Protein AF-A0A9C8ACQ7-F1 (afdb_monomer_lite)

pLDDT: mean 79.79, std 20.22, range [37.88, 98.19]

Radius of gyration: 26.42 Å; chains: 1; bounding box: 68×97×39 Å

Structure (mmCIF, N/CA/C/O backbone):
data_AF-A0A9C8ACQ7-F1
#
_entry.id   AF-A0A9C8ACQ7-F1
#
loop_
_atom_site.group_PDB
_atom_site.id
_atom_site.type_symbol
_atom_site.label_atom_id
_atom_site.label_alt_id
_atom_site.label_comp_id
_atom_site.label_asym_id
_atom_site.label_entity_id
_atom_site.label_seq_id
_atom_site.pdbx_PDB_ins_code
_atom_site.Cartn_x
_atom_site.Cartn_y
_atom_site.Cartn_z
_atom_site.occupancy
_atom_site.B_iso_or_equiv
_atom_site.auth_seq_id
_atom_site.auth_comp_id
_atom_site.auth_asym_id
_atom_site.auth_atom_id
_atom_site.pdbx_PDB_model_num
ATOM 1 N N . MET A 1 1 ? 1.78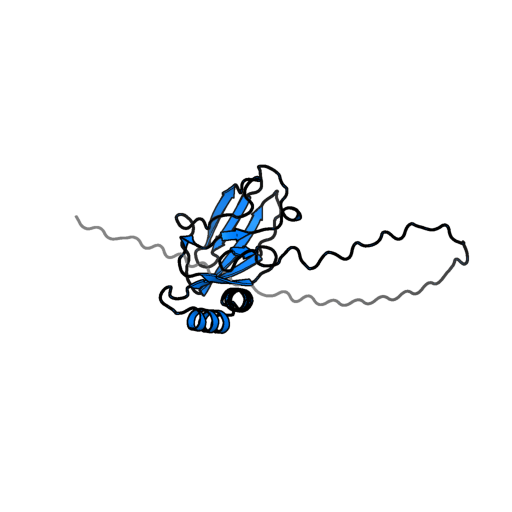3 -55.003 -10.697 1.00 46.34 1 MET A N 1
ATOM 2 C CA . MET A 1 1 ? 3.259 -54.950 -10.763 1.00 46.34 1 MET A CA 1
ATOM 3 C C . MET A 1 1 ? 3.740 -53.833 -9.852 1.00 46.34 1 MET A C 1
ATOM 5 O O . MET A 1 1 ? 3.353 -52.693 -10.051 1.00 46.34 1 MET A O 1
ATOM 9 N N . LYS A 1 2 ? 4.489 -54.194 -8.805 1.00 51.00 2 LYS A N 1
ATOM 10 C CA . LYS A 1 2 ? 5.250 -53.282 -7.939 1.00 51.00 2 LYS A CA 1
ATOM 11 C C . LYS A 1 2 ? 6.525 -52.879 -8.678 1.00 51.00 2 LYS A C 1
ATOM 13 O O . LYS A 1 2 ? 7.123 -53.785 -9.239 1.00 51.00 2 LYS A O 1
ATOM 18 N N . LEU A 1 3 ? 6.956 -51.621 -8.596 1.00 48.62 3 LEU A N 1
ATOM 19 C CA . LEU A 1 3 ? 8.367 -51.222 -8.479 1.00 48.62 3 LEU A CA 1
ATOM 20 C C . LEU A 1 3 ? 8.433 -49.791 -7.904 1.00 48.62 3 LEU A C 1
ATOM 22 O O . LEU A 1 3 ? 7.617 -48.934 -8.228 1.00 48.62 3 LEU A O 1
ATOM 26 N N . LEU A 1 4 ? 9.352 -49.633 -6.956 1.00 55.09 4 LEU A N 1
ATOM 27 C CA . LEU A 1 4 ? 9.530 -48.561 -5.970 1.00 55.09 4 LEU A CA 1
ATOM 28 C C . LEU A 1 4 ? 10.400 -47.390 -6.495 1.00 55.09 4 LEU A C 1
ATOM 30 O O . LEU A 1 4 ? 10.988 -47.514 -7.569 1.00 55.09 4 LEU A O 1
ATOM 34 N N . PRO A 1 5 ? 10.490 -46.265 -5.750 1.00 60.59 5 PRO A N 1
ATOM 35 C CA . PRO A 1 5 ? 11.094 -45.011 -6.205 1.00 60.59 5 PRO A CA 1
ATOM 36 C C . PRO A 1 5 ? 12.615 -44.963 -6.003 1.00 60.59 5 PRO A C 1
ATOM 38 O O . PRO A 1 5 ? 13.148 -45.547 -5.060 1.00 60.59 5 PRO A O 1
ATOM 41 N N . VAL A 1 6 ? 13.308 -44.197 -6.851 1.00 60.50 6 VAL A N 1
ATOM 42 C CA . VAL A 1 6 ? 14.736 -43.884 -6.696 1.00 60.50 6 VAL A CA 1
ATOM 43 C C . VAL A 1 6 ? 14.879 -42.456 -6.172 1.00 60.50 6 VAL A C 1
ATOM 45 O O . VAL A 1 6 ? 14.653 -41.483 -6.886 1.00 60.50 6 VAL A O 1
ATOM 48 N N . ASN A 1 7 ? 15.245 -42.362 -4.895 1.00 49.53 7 ASN A N 1
ATOM 49 C CA . ASN A 1 7 ? 15.716 -41.149 -4.237 1.00 49.53 7 ASN A CA 1
ATOM 50 C C . ASN A 1 7 ? 17.121 -40.796 -4.739 1.00 49.53 7 ASN A C 1
ATOM 52 O O . ASN A 1 7 ? 18.022 -41.632 -4.670 1.00 49.53 7 ASN A O 1
ATOM 56 N N . TRP A 1 8 ? 17.340 -39.539 -5.123 1.00 54.78 8 TRP A N 1
ATOM 57 C CA . TRP A 1 8 ? 18.685 -38.990 -5.290 1.00 54.78 8 TRP A CA 1
ATOM 58 C C . TRP A 1 8 ? 18.822 -37.699 -4.480 1.00 54.78 8 TRP A C 1
ATOM 60 O O . TRP A 1 8 ? 18.460 -36.610 -4.914 1.00 54.78 8 TRP A O 1
ATOM 70 N N . PHE A 1 9 ? 19.312 -37.859 -3.250 1.00 50.75 9 PHE A N 1
ATOM 71 C CA . PHE A 1 9 ? 19.842 -36.779 -2.425 1.00 50.75 9 PHE A CA 1
ATOM 72 C C . PHE A 1 9 ? 21.270 -36.491 -2.896 1.00 50.75 9 PHE A C 1
ATOM 74 O O . PHE A 1 9 ? 22.154 -37.326 -2.718 1.00 50.75 9 PHE A O 1
ATOM 81 N N . ILE A 1 10 ? 21.511 -35.311 -3.462 1.00 65.44 10 ILE A N 1
ATOM 82 C CA . ILE A 1 10 ? 22.863 -34.771 -3.629 1.00 65.44 10 ILE A CA 1
ATOM 83 C C . ILE A 1 10 ? 22.962 -33.553 -2.709 1.00 65.44 10 ILE A C 1
ATOM 85 O O . ILE A 1 10 ? 22.520 -32.458 -3.045 1.00 65.44 10 ILE A O 1
ATOM 89 N N . MET A 1 11 ? 23.505 -33.771 -1.509 1.00 49.81 11 MET A N 1
ATOM 90 C CA . MET A 1 11 ? 24.029 -32.696 -0.671 1.00 49.81 11 MET A CA 1
ATOM 91 C C . MET A 1 11 ? 25.418 -32.335 -1.190 1.00 49.81 11 MET A C 1
ATOM 93 O O . MET A 1 11 ? 26.334 -33.151 -1.118 1.00 49.81 11 MET A O 1
ATOM 97 N N . VAL A 1 12 ? 25.592 -31.108 -1.670 1.00 66.12 12 VAL A N 1
ATOM 98 C CA . VAL A 1 12 ? 26.918 -30.523 -1.876 1.00 66.12 12 VAL A CA 1
ATOM 99 C C . VAL A 1 12 ? 27.071 -29.381 -0.878 1.00 66.12 12 VAL A C 1
ATOM 101 O O . VAL A 1 12 ? 26.522 -28.297 -1.049 1.00 66.12 12 VAL A O 1
ATOM 104 N N . ASN A 1 13 ? 27.804 -29.673 0.197 1.00 47.78 13 ASN A N 1
ATOM 105 C CA . ASN A 1 13 ? 28.363 -28.692 1.120 1.00 47.78 13 ASN A CA 1
ATOM 106 C C . ASN A 1 13 ? 29.594 -28.062 0.457 1.00 47.78 13 ASN A C 1
ATOM 108 O O . ASN A 1 13 ? 30.594 -28.749 0.259 1.00 47.78 13 ASN A O 1
ATOM 112 N N . PHE A 1 14 ? 29.542 -26.766 0.149 1.00 58.50 14 PHE A N 1
ATOM 113 C CA . PHE A 1 14 ? 30.732 -25.968 -0.157 1.00 58.50 14 PHE A CA 1
ATOM 114 C C . PHE A 1 14 ? 30.963 -24.976 0.984 1.00 58.50 14 PHE A C 1
ATOM 116 O O . PHE A 1 14 ? 30.370 -23.902 1.037 1.00 58.50 14 PHE A O 1
ATOM 123 N N . SER A 1 15 ? 31.839 -25.365 1.905 1.00 56.41 15 SER A N 1
ATOM 124 C CA . SER A 1 15 ? 32.473 -24.470 2.868 1.00 56.41 15 SER A CA 1
ATOM 125 C C . SER A 1 15 ? 33.807 -24.018 2.280 1.00 56.41 15 SER A C 1
ATOM 127 O O . SER A 1 15 ? 34.636 -24.883 2.010 1.00 56.41 15 SER A O 1
ATOM 129 N N . LEU A 1 16 ? 34.062 -22.711 2.128 1.00 53.69 16 LEU A N 1
ATOM 130 C CA . LEU A 1 16 ? 35.438 -22.191 2.192 1.00 53.69 16 LEU A CA 1
ATOM 131 C C . LEU A 1 16 ? 35.511 -20.680 2.507 1.00 53.69 16 LEU A C 1
ATOM 133 O O . LEU A 1 16 ? 35.284 -19.823 1.663 1.00 53.69 16 LEU A O 1
ATOM 137 N N . SER A 1 17 ? 35.794 -20.434 3.786 1.00 54.66 17 SER A N 1
ATOM 138 C CA . SER A 1 17 ? 36.703 -19.480 4.444 1.00 54.66 17 SER A CA 1
ATOM 139 C C . SER A 1 17 ? 37.092 -18.107 3.861 1.00 54.66 17 SER A C 1
ATOM 141 O O . SER A 1 17 ? 37.588 -17.969 2.750 1.00 54.66 17 SER A O 1
ATOM 143 N N . LEU A 1 18 ? 36.994 -17.138 4.788 1.00 54.47 18 LEU A N 1
ATOM 144 C CA . LEU A 1 18 ? 37.786 -15.927 5.066 1.00 54.47 18 LEU A CA 1
ATOM 145 C C . LEU A 1 18 ? 38.943 -15.535 4.126 1.00 54.47 18 LEU A C 1
ATOM 147 O O . LEU A 1 18 ? 39.933 -16.252 4.006 1.00 54.47 18 LEU A O 1
ATOM 151 N N . ALA A 1 19 ? 38.944 -14.251 3.749 1.00 60.12 19 ALA A N 1
ATOM 152 C CA . ALA A 1 19 ? 40.163 -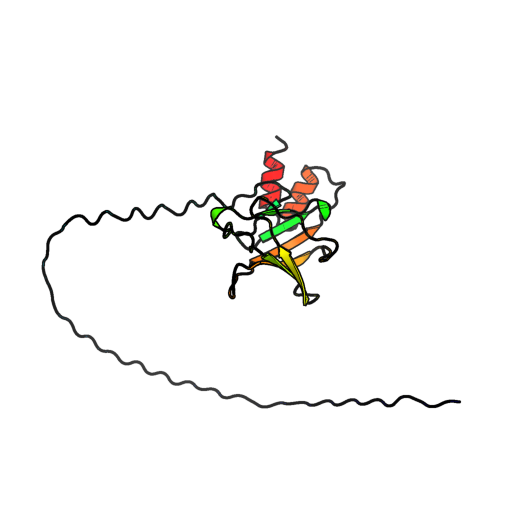13.445 3.707 1.00 60.12 19 ALA A CA 1
ATOM 153 C C . ALA A 1 19 ? 39.894 -12.048 4.299 1.00 60.12 19 ALA A C 1
ATOM 155 O O . ALA A 1 19 ? 39.161 -11.237 3.735 1.00 60.12 19 ALA A O 1
ATOM 156 N N . LEU A 1 20 ? 40.480 -11.803 5.473 1.00 52.59 20 LEU A N 1
ATOM 157 C CA . LEU A 1 20 ? 40.667 -10.485 6.077 1.00 52.59 20 LEU A CA 1
ATOM 158 C C . LEU A 1 20 ? 41.750 -9.736 5.294 1.00 52.59 20 LEU A C 1
ATOM 160 O O . LEU A 1 20 ? 42.836 -10.272 5.086 1.00 52.59 20 LEU A O 1
ATOM 164 N N . GLY A 1 21 ? 41.480 -8.489 4.917 1.00 54.34 21 GLY A N 1
ATOM 165 C CA . GLY A 1 21 ? 42.473 -7.583 4.346 1.00 54.34 21 GLY A CA 1
ATOM 166 C C . GLY A 1 21 ? 42.283 -6.175 4.894 1.00 54.34 21 GLY A C 1
ATOM 167 O O . GLY A 1 21 ? 41.493 -5.404 4.359 1.00 54.34 21 GLY A O 1
ATOM 168 N N . PHE A 1 22 ? 42.999 -5.853 5.972 1.00 52.97 22 PHE A N 1
ATOM 169 C CA . PHE A 1 22 ? 43.242 -4.481 6.410 1.00 52.97 22 PHE A CA 1
ATOM 170 C C . PHE A 1 22 ? 44.532 -3.984 5.758 1.00 52.97 22 PHE A C 1
ATOM 172 O O . PHE A 1 22 ? 45.578 -4.588 5.971 1.00 52.97 22 PHE A O 1
ATOM 179 N N . THR A 1 23 ? 44.485 -2.840 5.075 1.00 61.84 23 THR A N 1
ATOM 180 C CA . THR A 1 23 ? 45.647 -1.948 4.948 1.00 61.84 23 THR A CA 1
ATOM 181 C C . THR A 1 23 ? 45.176 -0.500 4.952 1.00 61.84 23 THR A C 1
ATOM 183 O O . THR A 1 23 ? 44.535 -0.024 4.018 1.00 61.84 23 THR A O 1
ATOM 186 N N . SER A 1 24 ? 45.501 0.187 6.039 1.00 55.06 24 SER A N 1
ATOM 187 C CA . SER A 1 24 ? 45.505 1.637 6.184 1.00 55.06 24 SER A CA 1
ATOM 188 C C . SER A 1 24 ? 46.665 2.260 5.405 1.00 55.06 24 SER A C 1
ATOM 190 O O . SER A 1 24 ? 47.788 1.773 5.508 1.00 55.06 24 SER A O 1
ATOM 192 N N . ALA A 1 25 ? 46.430 3.394 4.748 1.00 55.44 25 ALA A N 1
ATOM 193 C CA . ALA A 1 25 ? 47.478 4.368 4.459 1.00 55.44 25 ALA A CA 1
ATOM 194 C C . ALA A 1 25 ? 46.874 5.778 4.463 1.00 55.44 25 ALA A C 1
ATOM 196 O O . ALA A 1 25 ? 46.043 6.117 3.622 1.00 55.44 25 ALA A O 1
ATOM 197 N N . MET A 1 26 ? 47.278 6.582 5.448 1.00 55.00 26 MET A N 1
ATOM 198 C CA . MET A 1 26 ? 47.161 8.035 5.394 1.00 55.00 26 MET A CA 1
ATOM 199 C C . MET A 1 26 ? 48.335 8.579 4.582 1.00 55.00 26 MET A C 1
ATOM 201 O O . MET A 1 26 ? 49.465 8.141 4.787 1.00 55.00 26 MET A O 1
ATOM 205 N N . ALA A 1 27 ? 48.091 9.577 3.739 1.00 49.09 27 ALA A N 1
ATOM 206 C CA . ALA A 1 27 ? 49.132 10.494 3.301 1.00 49.09 27 ALA A CA 1
ATOM 207 C C . ALA A 1 27 ? 48.537 11.895 3.145 1.00 49.09 27 ALA A C 1
ATOM 209 O O . ALA A 1 27 ? 47.497 12.103 2.523 1.00 49.09 27 ALA A O 1
ATOM 210 N N . PHE A 1 28 ? 49.209 12.813 3.821 1.00 48.75 28 PHE A N 1
ATOM 211 C CA . PHE A 1 28 ? 48.946 14.227 4.003 1.00 48.75 28 PHE A CA 1
ATOM 212 C C . PHE A 1 28 ? 49.696 14.992 2.915 1.00 48.75 28 PHE A C 1
ATOM 214 O O . PHE A 1 28 ? 50.883 14.735 2.749 1.00 48.75 28 PHE A O 1
ATOM 221 N N . GLU A 1 29 ? 49.082 15.972 2.250 1.00 47.75 29 GLU A N 1
ATOM 222 C CA . GLU A 1 29 ? 49.874 17.090 1.732 1.00 47.75 29 GLU A CA 1
ATOM 223 C C . GLU A 1 29 ? 49.055 18.371 1.575 1.00 47.75 29 GLU A C 1
ATOM 225 O O . GLU A 1 29 ? 48.035 18.446 0.892 1.00 47.75 29 GLU A O 1
ATOM 230 N N . SER A 1 30 ? 49.535 19.384 2.287 1.00 55.94 30 SER A N 1
ATOM 231 C CA . SER A 1 30 ? 49.105 20.770 2.264 1.00 55.94 30 SER A CA 1
ATOM 232 C C . SER A 1 30 ? 49.957 21.514 1.241 1.00 55.94 30 SER A C 1
ATOM 234 O O . SER A 1 30 ? 51.171 21.587 1.412 1.00 55.94 30 SER A O 1
ATOM 236 N N . ALA A 1 31 ? 49.330 22.179 0.273 1.00 50.03 31 ALA A N 1
ATOM 237 C CA . ALA A 1 31 ? 49.968 23.260 -0.468 1.00 50.03 31 ALA A CA 1
ATOM 238 C C . ALA A 1 31 ? 48.958 24.380 -0.752 1.00 50.03 31 ALA A C 1
ATOM 240 O O . ALA A 1 31 ? 48.025 24.244 -1.540 1.00 50.03 31 ALA A O 1
ATOM 241 N N . LYS A 1 32 ? 49.166 25.502 -0.057 1.00 52.31 32 LYS A N 1
ATOM 242 C CA . LYS A 1 32 ? 48.626 26.829 -0.369 1.00 52.31 32 LYS A CA 1
ATOM 243 C C . LYS A 1 32 ? 49.138 27.277 -1.742 1.00 52.31 32 LYS A C 1
ATOM 245 O O . LYS A 1 32 ? 50.336 27.147 -1.974 1.00 52.31 32 LYS A O 1
ATOM 250 N N . ASN A 1 33 ? 48.298 27.923 -2.559 1.00 45.50 33 ASN A N 1
ATOM 251 C CA . ASN A 1 33 ? 48.480 29.341 -2.923 1.00 45.50 33 ASN A CA 1
ATOM 252 C C . ASN A 1 33 ? 47.513 29.856 -4.009 1.00 45.50 33 ASN A C 1
ATOM 254 O O . ASN A 1 33 ? 47.349 29.216 -5.039 1.00 45.50 33 ASN A O 1
ATOM 258 N N . VAL A 1 34 ? 47.048 31.102 -3.779 1.00 41.12 34 VAL A N 1
ATOM 259 C CA . VAL A 1 34 ? 46.675 32.157 -4.761 1.00 41.12 34 VAL A CA 1
ATOM 260 C C . VAL A 1 34 ? 45.330 31.917 -5.490 1.00 41.12 34 VAL A C 1
ATOM 262 O O . VAL A 1 34 ? 45.085 30.846 -6.013 1.00 41.12 34 VAL A O 1
ATOM 265 N N . SER A 1 35 ? 44.350 32.830 -5.515 1.00 38.88 35 SER A N 1
ATOM 266 C CA . SER A 1 35 ? 44.426 34.243 -5.906 1.00 38.88 35 SER A CA 1
ATOM 267 C C . SER A 1 35 ? 43.360 35.140 -5.261 1.00 38.88 35 SER A C 1
ATOM 269 O O . SER A 1 35 ? 42.234 34.734 -4.985 1.00 38.88 35 SER A O 1
ATOM 271 N N . VAL A 1 36 ? 43.737 36.406 -5.113 1.00 43.88 36 VAL A N 1
ATOM 272 C CA . VAL A 1 36 ? 42.986 37.543 -4.580 1.00 43.88 36 VAL A CA 1
ATOM 273 C C . VAL A 1 36 ? 42.405 38.362 -5.756 1.00 43.88 36 VAL A C 1
ATOM 275 O O . VAL A 1 36 ? 43.114 38.604 -6.725 1.00 43.88 36 VAL A O 1
ATOM 278 N N . TYR A 1 37 ? 41.136 38.783 -5.613 1.00 44.56 37 TYR A N 1
ATOM 279 C CA . TYR A 1 37 ? 40.285 39.671 -6.446 1.00 44.56 37 TYR A CA 1
ATOM 280 C C . TYR A 1 37 ? 39.779 39.203 -7.827 1.00 44.56 37 TYR A C 1
ATOM 282 O O . TYR A 1 37 ? 40.510 39.170 -8.808 1.00 44.56 37 TYR A O 1
ATOM 290 N N . SER A 1 38 ? 38.450 39.074 -7.942 1.00 37.88 38 SER A N 1
ATOM 291 C CA . SER A 1 38 ? 37.698 39.818 -8.962 1.00 37.88 38 SER A CA 1
ATOM 292 C C . SER A 1 38 ? 36.252 40.042 -8.511 1.00 37.88 38 SER A C 1
ATOM 294 O O . SER A 1 38 ? 35.597 39.148 -7.976 1.00 37.88 38 SER A O 1
ATOM 296 N N . GLN A 1 39 ? 35.809 41.284 -8.671 1.00 45.34 39 GLN A N 1
ATOM 297 C CA . GLN A 1 39 ? 34.498 41.807 -8.316 1.00 45.34 39 GLN A CA 1
ATOM 298 C C . GLN A 1 39 ? 33.399 41.246 -9.236 1.00 45.34 39 GLN A C 1
ATOM 300 O O . GLN A 1 39 ? 33.645 40.886 -10.384 1.00 45.34 39 GLN A O 1
ATOM 305 N N . ASN A 1 40 ? 32.184 41.191 -8.684 1.00 47.41 40 ASN A N 1
ATOM 306 C CA . ASN A 1 40 ? 30.920 40.742 -9.280 1.00 47.41 40 ASN A CA 1
ATOM 307 C C . ASN A 1 40 ? 30.740 41.065 -10.778 1.00 47.41 40 ASN A C 1
ATOM 309 O O . ASN A 1 40 ? 31.056 42.161 -11.235 1.00 47.41 40 ASN A O 1
ATOM 313 N N . PRO A 1 41 ? 30.011 40.191 -11.485 1.00 43.44 41 PRO A N 1
ATOM 314 C CA . PRO A 1 41 ? 28.629 40.559 -11.762 1.00 43.44 41 PRO A CA 1
ATOM 315 C C . PRO A 1 41 ? 27.665 39.468 -11.300 1.00 43.44 41 PRO A C 1
ATOM 317 O O . PRO A 1 41 ? 27.797 38.300 -11.657 1.00 43.44 41 PRO A O 1
ATOM 320 N N . SER A 1 42 ? 26.707 39.906 -10.483 1.00 50.16 42 SER A N 1
ATOM 321 C CA . SER A 1 42 ? 25.357 39.372 -10.288 1.00 50.16 42 SER A CA 1
ATOM 322 C C . SER A 1 42 ? 25.061 38.097 -11.084 1.00 50.16 42 SER A C 1
ATOM 324 O O . SER A 1 42 ? 24.422 38.121 -12.137 1.00 50.16 42 SER A O 1
ATOM 326 N N . GLN A 1 43 ? 25.487 36.950 -10.550 1.00 46.78 43 GLN A N 1
ATOM 327 C CA . GLN A 1 43 ? 24.836 35.707 -10.921 1.00 46.78 43 GLN A CA 1
ATOM 328 C C . GLN A 1 43 ? 23.393 35.829 -10.435 1.00 46.78 43 GLN A C 1
ATOM 330 O O . GLN A 1 43 ? 23.192 36.168 -9.264 1.00 46.78 43 GLN A O 1
ATOM 335 N N . PRO A 1 44 ? 22.378 35.581 -11.281 1.00 49.50 44 PRO A N 1
ATOM 336 C CA . PRO A 1 44 ? 21.048 35.373 -10.753 1.00 49.50 44 PRO A CA 1
ATOM 337 C C . PRO A 1 44 ? 21.191 34.206 -9.785 1.00 49.50 44 PRO A C 1
ATOM 339 O O . PRO A 1 44 ? 21.526 33.092 -10.203 1.00 49.50 44 PRO A O 1
ATOM 342 N N . GLU A 1 45 ? 21.013 34.478 -8.487 1.00 44.97 45 GLU A N 1
ATOM 343 C CA . GLU A 1 45 ? 20.757 33.439 -7.509 1.00 44.97 45 GLU A CA 1
ATOM 344 C C . GLU A 1 45 ? 19.708 32.557 -8.164 1.00 44.97 45 GLU A C 1
ATOM 346 O O . GLU A 1 45 ? 18.561 32.966 -8.368 1.00 44.97 45 GLU A O 1
ATOM 351 N N . LYS A 1 46 ? 20.124 31.356 -8.580 1.00 44.50 46 LYS A N 1
ATOM 352 C CA . LYS A 1 46 ? 19.193 30.291 -8.889 1.00 44.50 46 LYS A CA 1
ATOM 353 C C . LYS A 1 46 ? 18.473 30.097 -7.579 1.00 44.50 46 LYS A C 1
ATOM 355 O O . LYS A 1 46 ? 18.978 29.399 -6.701 1.00 44.50 46 LYS A O 1
ATOM 360 N N . LYS A 1 47 ? 17.345 30.796 -7.446 1.00 44.25 47 LYS A N 1
ATOM 361 C CA . LYS A 1 47 ? 16.347 30.636 -6.413 1.00 44.25 47 LYS A CA 1
ATOM 362 C C . LYS A 1 47 ? 16.101 29.143 -6.433 1.00 44.25 47 LYS A C 1
ATOM 364 O O . LYS A 1 47 ? 15.442 28.625 -7.332 1.00 44.25 47 LYS A O 1
ATOM 369 N N . LYS A 1 48 ? 16.787 28.425 -5.540 1.00 46.59 48 LYS A N 1
ATOM 370 C CA . LYS A 1 48 ? 16.536 27.020 -5.275 1.00 46.59 48 LYS A CA 1
ATOM 371 C C . LYS A 1 48 ? 15.144 27.075 -4.696 1.00 46.59 48 LYS A C 1
ATOM 373 O O . LYS A 1 48 ? 14.989 27.300 -3.499 1.00 46.59 48 LYS A O 1
ATOM 378 N N . GLU A 1 49 ? 14.163 27.016 -5.597 1.00 43.78 49 GLU A N 1
ATOM 379 C CA . GLU A 1 49 ? 12.758 26.794 -5.324 1.00 43.78 49 GLU A CA 1
ATOM 380 C C . GLU A 1 49 ? 12.774 25.747 -4.224 1.00 43.78 49 GLU A C 1
ATOM 382 O O . GLU A 1 49 ? 13.229 24.615 -4.436 1.00 43.78 49 GLU A O 1
ATOM 387 N N . ARG A 1 50 ? 12.473 26.186 -2.997 1.00 42.06 50 ARG A N 1
ATOM 388 C CA . ARG A 1 50 ? 12.424 25.302 -1.843 1.00 42.06 50 ARG A CA 1
ATOM 389 C C . ARG A 1 50 ? 11.501 24.183 -2.284 1.00 42.06 50 ARG A C 1
ATOM 391 O O . ARG A 1 50 ? 10.328 24.448 -2.532 1.00 42.06 50 ARG A O 1
ATOM 398 N N . ARG A 1 51 ? 12.061 22.981 -2.482 1.00 46.22 51 ARG A N 1
ATOM 399 C CA . ARG A 1 51 ? 11.316 21.785 -2.881 1.00 46.22 51 ARG A CA 1
ATOM 400 C C . ARG A 1 51 ? 10.077 21.762 -2.003 1.00 46.22 51 ARG A C 1
ATOM 402 O O . ARG A 1 51 ? 10.219 21.665 -0.783 1.00 46.22 51 ARG A O 1
ATOM 409 N N . ARG A 1 52 ? 8.908 21.974 -2.607 1.00 47.50 52 ARG A N 1
ATOM 410 C CA . ARG A 1 52 ? 7.638 22.038 -1.893 1.00 47.50 52 ARG A CA 1
ATOM 411 C C . ARG A 1 52 ? 7.457 20.693 -1.187 1.00 47.50 52 ARG A C 1
ATOM 413 O O . ARG A 1 52 ? 7.100 19.701 -1.812 1.00 47.50 52 ARG A O 1
ATOM 420 N N . ARG A 1 53 ? 7.792 20.644 0.108 1.00 49.69 53 ARG A N 1
ATOM 421 C CA . ARG A 1 53 ? 7.286 19.641 1.051 1.00 49.69 53 ARG A CA 1
ATOM 422 C C . ARG A 1 53 ? 5.778 19.876 1.088 1.00 49.69 53 ARG A C 1
ATOM 424 O O . ARG A 1 53 ? 5.344 20.808 1.751 1.00 49.69 53 ARG A O 1
ATOM 431 N N . GLY A 1 54 ? 5.024 19.145 0.284 1.00 55.50 54 GLY A N 1
ATOM 432 C CA . GLY A 1 54 ? 3.570 19.304 0.212 1.00 55.50 54 GLY A CA 1
ATOM 433 C C . GLY A 1 54 ? 2.907 18.438 -0.851 1.00 55.50 54 GLY A C 1
ATOM 434 O O . GLY A 1 54 ? 1.751 18.079 -0.712 1.00 55.50 54 GLY A O 1
ATOM 435 N N . ASP A 1 55 ? 3.636 18.012 -1.884 1.00 68.62 55 ASP A N 1
ATOM 436 C CA . ASP A 1 55 ? 2.997 17.257 -2.969 1.00 68.62 55 ASP A CA 1
ATOM 437 C C . ASP A 1 55 ? 2.787 15.763 -2.672 1.00 68.62 55 ASP A C 1
ATOM 439 O O . ASP A 1 55 ? 2.289 15.063 -3.541 1.00 68.62 55 ASP A O 1
ATOM 443 N N . CYS A 1 56 ? 3.180 15.243 -1.507 1.00 78.25 56 CYS A N 1
ATOM 444 C CA . CYS A 1 56 ? 3.070 13.811 -1.178 1.00 78.25 56 CYS A CA 1
ATOM 445 C C . CYS A 1 56 ? 2.039 13.508 -0.087 1.00 78.25 56 CYS A C 1
ATOM 447 O O . CYS A 1 56 ? 2.016 12.391 0.437 1.00 78.25 56 CYS A O 1
ATOM 449 N N . ASP A 1 57 ? 1.190 14.483 0.235 1.00 77.50 57 ASP A N 1
ATOM 450 C CA . ASP A 1 57 ? 0.122 14.320 1.213 1.00 77.50 57 ASP A CA 1
ATOM 451 C C . ASP A 1 57 ? -0.903 13.278 0.733 1.00 77.50 57 ASP A C 1
ATOM 453 O O . ASP A 1 57 ? -1.176 13.146 -0.463 1.00 77.50 57 ASP A O 1
ATOM 457 N N . LEU A 1 58 ? -1.462 12.502 1.668 1.00 74.19 58 LEU A N 1
ATOM 458 C CA . LEU A 1 58 ? -2.494 11.516 1.347 1.00 74.19 58 LEU A CA 1
ATOM 459 C C . LEU A 1 58 ? -3.713 12.206 0.721 1.00 74.19 58 LEU A C 1
ATOM 461 O O . LEU A 1 58 ? -4.317 13.083 1.333 1.00 74.19 58 LEU A O 1
ATOM 465 N N . LEU A 1 59 ? -4.115 11.747 -0.468 1.00 82.25 59 LEU A N 1
ATOM 466 C CA . LEU A 1 59 ? -5.329 12.228 -1.135 1.00 82.25 59 LEU A CA 1
ATOM 467 C C . LEU A 1 59 ? -6.617 11.785 -0.435 1.00 82.25 59 LEU A C 1
ATOM 469 O O . LEU A 1 59 ? -7.627 12.479 -0.496 1.00 82.25 59 LEU A O 1
ATOM 473 N N . SER A 1 60 ? -6.612 10.583 0.142 1.00 90.88 60 SER A N 1
ATOM 474 C CA . SER A 1 60 ? -7.775 9.996 0.803 1.00 90.88 60 SER A CA 1
ATOM 475 C C . SER A 1 60 ? -7.340 8.958 1.832 1.00 90.88 60 SER A C 1
ATOM 477 O O . SER A 1 60 ? -6.241 8.405 1.732 1.00 90.88 60 SER A O 1
ATOM 479 N N . VAL A 1 61 ? -8.228 8.639 2.779 1.00 92.69 61 VAL A N 1
ATOM 480 C CA . VAL A 1 61 ? -8.004 7.606 3.809 1.00 92.69 61 VAL A CA 1
ATOM 481 C C . VAL A 1 61 ? -7.683 6.241 3.202 1.00 92.69 61 VAL A C 1
ATOM 483 O O . VAL A 1 61 ? -6.935 5.481 3.808 1.00 92.69 61 VAL A O 1
ATOM 486 N N . TRP A 1 62 ? -8.162 5.956 1.990 1.00 93.62 62 TRP A N 1
ATOM 487 C CA . TRP A 1 62 ? -8.025 4.656 1.323 1.00 93.62 62 TRP A CA 1
ATOM 488 C C . TRP A 1 62 ? -7.024 4.662 0.155 1.00 93.62 62 TRP A C 1
ATOM 490 O O . TRP A 1 62 ? -6.938 3.699 -0.608 1.00 93.62 62 TRP A O 1
ATOM 500 N N . THR A 1 63 ? -6.214 5.719 0.041 1.00 95.12 63 THR A N 1
ATOM 501 C CA . THR A 1 63 ? -5.207 5.853 -1.016 1.00 95.12 63 THR A CA 1
ATOM 502 C C . THR A 1 63 ? -3.790 5.868 -0.441 1.00 95.12 63 THR A C 1
ATOM 504 O O . THR A 1 63 ? -3.377 6.855 0.161 1.00 95.12 63 THR A O 1
ATOM 507 N N . ALA A 1 64 ? -3.008 4.819 -0.681 1.00 94.44 64 ALA A N 1
ATOM 508 C CA . ALA A 1 64 ? -1.609 4.751 -0.276 1.00 94.44 64 ALA A CA 1
ATOM 509 C C . ALA A 1 64 ? -0.720 5.603 -1.199 1.00 94.44 64 ALA A C 1
ATOM 511 O O . ALA A 1 64 ? -0.722 5.440 -2.423 1.00 94.44 64 ALA A O 1
ATOM 512 N N . SER A 1 65 ? 0.059 6.508 -0.606 1.00 93.44 65 SER A N 1
ATOM 513 C CA . SER A 1 65 ? 1.058 7.307 -1.322 1.00 93.44 65 SER A CA 1
ATOM 514 C C . SER A 1 65 ? 2.314 6.479 -1.579 1.00 93.44 65 SER A C 1
ATOM 516 O O . SER A 1 65 ? 2.831 5.843 -0.663 1.00 93.44 65 SER A O 1
ATOM 518 N N . LEU A 1 66 ? 2.817 6.523 -2.814 1.00 93.06 66 LEU A N 1
ATOM 519 C CA . LEU A 1 66 ? 4.060 5.866 -3.224 1.00 93.06 66 LEU A CA 1
ATOM 520 C C . LEU A 1 66 ? 5.297 6.775 -3.133 1.00 93.06 66 LEU A C 1
ATOM 522 O O . LEU A 1 66 ? 6.324 6.487 -3.747 1.00 93.06 66 LEU A O 1
ATOM 526 N N . CYS A 1 67 ? 5.202 7.901 -2.424 1.00 91.19 67 CYS A N 1
ATOM 527 C CA . CYS A 1 67 ? 6.327 8.822 -2.287 1.00 91.19 67 CYS A CA 1
ATOM 528 C C . CYS A 1 67 ? 7.426 8.303 -1.359 1.00 91.19 67 CYS A C 1
ATOM 530 O O . CYS A 1 67 ? 8.601 8.440 -1.689 1.00 91.19 67 CYS A O 1
ATOM 532 N N . ASP A 1 68 ? 7.031 7.725 -0.227 1.00 90.75 68 ASP A N 1
ATOM 533 C CA . ASP A 1 68 ? 7.916 7.281 0.843 1.00 90.75 68 ASP A CA 1
ATOM 534 C C . ASP A 1 68 ? 7.407 5.949 1.394 1.00 90.75 68 ASP A C 1
ATOM 536 O O . ASP A 1 68 ? 6.214 5.645 1.298 1.00 90.75 68 ASP A O 1
ATOM 540 N N . SER A 1 69 ? 8.306 5.166 1.991 1.00 92.75 69 SER A N 1
ATOM 541 C CA . SER A 1 69 ? 7.912 3.938 2.674 1.00 92.75 69 SER A CA 1
ATOM 542 C C . SER A 1 69 ? 6.960 4.250 3.828 1.00 92.75 69 SER A C 1
ATOM 544 O O . SER A 1 69 ? 7.214 5.162 4.618 1.00 92.75 69 SER A O 1
ATOM 546 N N . ASN A 1 70 ? 5.867 3.501 3.940 1.00 93.06 70 ASN A N 1
ATOM 547 C CA . ASN A 1 70 ? 4.862 3.738 4.969 1.00 93.06 70 ASN A CA 1
ATOM 548 C C . ASN A 1 70 ? 4.110 2.461 5.366 1.00 93.06 70 ASN A C 1
ATOM 550 O O . ASN A 1 70 ? 4.219 1.399 4.744 1.00 93.06 70 ASN A O 1
ATOM 554 N N . THR A 1 71 ? 3.352 2.592 6.450 1.00 96.75 71 THR A N 1
ATOM 555 C CA . THR A 1 71 ? 2.389 1.594 6.905 1.00 96.75 71 THR A CA 1
ATOM 556 C C . THR A 1 71 ? 0.993 2.087 6.566 1.00 96.75 71 THR A C 1
ATOM 558 O O . THR A 1 71 ? 0.657 3.242 6.838 1.00 96.75 71 THR A O 1
ATOM 561 N N . PHE A 1 72 ? 0.192 1.216 5.964 1.00 96.81 72 PHE A N 1
ATOM 562 C CA . PHE A 1 72 ? -1.117 1.553 5.441 1.00 96.81 72 PHE A CA 1
ATOM 563 C C . PHE A 1 72 ? -2.166 0.512 5.841 1.00 96.81 72 PHE A C 1
ATOM 565 O O . PHE A 1 72 ? -1.954 -0.696 5.733 1.00 96.81 72 PHE A O 1
ATOM 572 N N . CYS A 1 73 ? -3.320 0.990 6.288 1.00 97.31 73 CYS A N 1
ATOM 573 C CA . CYS A 1 73 ? -4.443 0.187 6.740 1.00 97.31 73 CYS A CA 1
ATOM 574 C C . CYS A 1 73 ? -5.558 0.158 5.688 1.00 97.31 73 CYS A C 1
ATOM 576 O O . CYS A 1 73 ? -5.869 1.179 5.080 1.00 97.31 73 CYS A O 1
ATOM 578 N N . TYR A 1 74 ? -6.206 -0.986 5.501 1.00 96.44 74 TYR A N 1
ATOM 579 C CA . TYR A 1 74 ? -7.347 -1.151 4.594 1.00 96.44 74 TYR A CA 1
ATOM 580 C C . TYR A 1 74 ? -8.464 -1.952 5.271 1.00 96.44 74 TYR A C 1
ATOM 582 O O . TYR A 1 74 ? -8.190 -2.757 6.157 1.00 96.44 74 TYR A O 1
ATOM 590 N N . GLN A 1 75 ? -9.722 -1.751 4.870 1.00 95.62 75 GLN A N 1
ATOM 591 C CA . GLN A 1 75 ? -10.838 -2.584 5.348 1.00 95.62 75 GLN A CA 1
ATOM 592 C C . GLN A 1 75 ? -11.094 -3.749 4.394 1.00 95.62 75 GLN A C 1
ATOM 594 O O . GLN A 1 75 ? -11.118 -4.913 4.799 1.00 95.62 75 GLN A O 1
ATOM 599 N N . ALA A 1 76 ? -11.244 -3.413 3.113 1.00 95.12 76 ALA A N 1
ATOM 600 C CA . ALA A 1 76 ? -11.481 -4.352 2.030 1.00 95.12 76 ALA A CA 1
ATOM 601 C C . ALA A 1 76 ? -10.415 -4.177 0.933 1.00 95.12 76 ALA A C 1
ATOM 603 O O . ALA A 1 76 ? -10.022 -3.036 0.653 1.00 95.12 76 ALA A O 1
ATOM 604 N N . PRO A 1 77 ? -9.925 -5.263 0.309 1.00 93.31 77 PRO A N 1
ATOM 605 C CA . PRO A 1 77 ? -8.886 -5.172 -0.714 1.00 93.31 77 PRO A CA 1
ATOM 606 C C . PRO A 1 77 ? -9.234 -4.269 -1.899 1.00 93.31 77 PRO A C 1
ATOM 608 O O . PRO A 1 77 ? -8.359 -3.607 -2.452 1.00 93.31 77 PRO A O 1
ATOM 611 N N . GLU A 1 78 ? -10.512 -4.196 -2.258 1.00 93.62 78 GLU A N 1
ATOM 612 C CA . GLU A 1 78 ? -11.029 -3.433 -3.395 1.00 93.62 78 GLU A CA 1
ATOM 613 C C . GLU A 1 78 ? -10.950 -1.915 -3.176 1.00 93.62 78 GLU A C 1
ATOM 615 O O . GLU A 1 78 ? -10.974 -1.143 -4.136 1.00 93.62 78 GLU A O 1
ATOM 620 N N . GLN A 1 79 ? -10.842 -1.471 -1.921 1.00 93.25 79 GLN A N 1
ATOM 621 C CA . GLN A 1 79 ? -10.740 -0.053 -1.576 1.00 93.25 79 GLN A CA 1
ATOM 622 C C . GLN A 1 79 ? -9.317 0.487 -1.732 1.00 93.25 79 GLN A C 1
ATOM 624 O O . GLN A 1 79 ? -9.141 1.696 -1.884 1.00 93.25 79 GLN A O 1
ATOM 629 N N . LEU A 1 80 ? -8.301 -0.385 -1.691 1.00 95.50 80 LEU A N 1
ATOM 630 C CA . LEU A 1 80 ? -6.908 0.038 -1.725 1.00 95.50 80 LEU A CA 1
ATOM 631 C C . LEU A 1 80 ? -6.553 0.601 -3.101 1.00 95.50 80 LEU A C 1
ATOM 633 O O . LEU A 1 80 ? -6.511 -0.102 -4.117 1.00 95.50 80 LEU A O 1
ATOM 637 N N . ARG A 1 81 ? -6.216 1.887 -3.110 1.00 96.69 81 ARG A N 1
ATOM 638 C CA . ARG A 1 81 ? -5.659 2.567 -4.276 1.00 96.69 81 ARG A CA 1
ATOM 639 C C . ARG A 1 81 ? -4.245 3.030 -3.994 1.00 96.69 81 ARG A C 1
ATOM 641 O O . ARG A 1 81 ? -3.921 3.426 -2.883 1.00 96.69 81 ARG A O 1
ATOM 648 N N . LEU A 1 82 ? -3.410 3.018 -5.018 1.00 95.50 82 LEU A N 1
ATOM 649 C CA . LEU A 1 82 ? -2.068 3.575 -4.991 1.00 95.50 82 LEU A CA 1
ATOM 650 C C . LEU A 1 82 ? -2.084 4.930 -5.680 1.00 95.50 82 LEU A C 1
ATOM 652 O O . LEU A 1 82 ? -2.772 5.115 -6.686 1.00 95.50 82 LEU A O 1
ATOM 656 N N . TRP A 1 83 ? -1.306 5.872 -5.173 1.00 93.94 83 TRP A N 1
ATOM 657 C CA . TRP A 1 83 ? -1.189 7.195 -5.759 1.00 93.94 83 TRP A CA 1
ATOM 658 C C . TRP A 1 83 ? 0.254 7.660 -5.811 1.00 93.94 83 TRP A C 1
ATOM 660 O O . TRP A 1 83 ? 1.054 7.391 -4.916 1.00 93.94 83 TRP A O 1
ATOM 670 N N . LEU A 1 84 ? 0.564 8.391 -6.878 1.00 89.81 84 LEU A N 1
ATOM 671 C CA . LEU A 1 84 ? 1.834 9.067 -7.032 1.00 89.81 84 LEU A CA 1
ATOM 672 C C . LEU A 1 84 ? 1.618 10.433 -7.711 1.00 89.81 84 LEU A C 1
ATOM 674 O O . LEU A 1 84 ? 0.874 10.507 -8.698 1.00 89.81 84 LEU A O 1
ATOM 678 N N . PRO A 1 85 ? 2.276 11.510 -7.242 1.00 85.75 85 PRO A N 1
ATOM 679 C CA . PRO A 1 85 ? 2.147 12.838 -7.837 1.00 85.75 85 PRO A CA 1
ATOM 680 C C . PRO A 1 85 ? 2.537 12.862 -9.316 1.00 85.75 85 PRO A C 1
ATOM 682 O O . PRO A 1 85 ? 3.492 12.205 -9.731 1.00 85.75 85 PRO A O 1
ATOM 685 N N . LYS A 1 86 ? 1.858 13.691 -10.121 1.00 81.62 86 LYS A N 1
ATOM 686 C CA . LYS A 1 86 ? 2.097 13.774 -11.575 1.00 81.62 86 LYS A CA 1
ATOM 687 C C . LYS A 1 86 ? 3.560 14.073 -11.923 1.00 81.62 86 LYS A C 1
ATOM 689 O O . LYS A 1 86 ? 4.080 13.493 -12.863 1.00 81.62 86 LYS A O 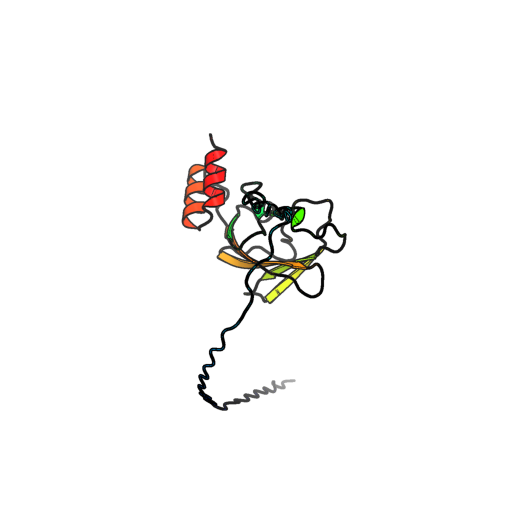1
ATOM 694 N N . HIS A 1 87 ? 4.238 14.922 -11.148 1.00 80.94 87 HIS A N 1
ATOM 695 C CA . HIS A 1 87 ? 5.643 15.277 -11.382 1.00 80.94 87 HIS A CA 1
ATOM 696 C C . HIS A 1 87 ? 6.634 14.138 -11.055 1.00 80.94 87 HIS A C 1
ATOM 698 O O . HIS A 1 87 ? 7.797 14.206 -11.443 1.00 80.94 87 HIS A O 1
ATOM 704 N N . LYS A 1 88 ? 6.197 13.108 -10.316 1.00 81.12 88 LYS A N 1
ATOM 705 C CA . LYS A 1 88 ? 6.963 11.881 -10.036 1.00 81.12 88 LYS A CA 1
ATOM 706 C C . LYS A 1 88 ? 6.712 10.787 -11.074 1.00 81.12 88 LYS A C 1
ATOM 708 O O . LYS A 1 88 ? 7.392 9.764 -11.057 1.00 81.12 88 LYS A O 1
ATOM 713 N N . ARG A 1 89 ? 5.740 10.991 -11.960 1.00 82.56 89 ARG A N 1
ATOM 714 C CA . ARG A 1 89 ? 5.439 10.110 -13.086 1.00 82.56 89 ARG A CA 1
ATOM 715 C C . ARG A 1 89 ? 6.166 10.615 -14.320 1.00 82.56 89 ARG A C 1
ATOM 717 O O . ARG A 1 89 ? 6.364 11.818 -14.466 1.00 82.56 89 ARG A O 1
ATOM 724 N N . SER A 1 90 ? 6.550 9.715 -15.223 1.00 78.38 90 SER A N 1
ATOM 725 C CA . SER A 1 90 ? 7.192 10.153 -16.469 1.00 78.38 90 SER A CA 1
ATOM 726 C C . SER A 1 90 ? 6.196 10.858 -17.396 1.00 78.38 90 SER A C 1
ATOM 728 O O . SER A 1 90 ? 6.598 11.576 -18.308 1.00 78.38 90 SER A O 1
ATOM 730 N N . GLY A 1 91 ? 4.892 10.637 -17.176 1.00 68.44 91 GLY A N 1
ATOM 731 C CA . GLY A 1 91 ? 3.826 11.116 -18.055 1.00 68.44 91 GLY A CA 1
ATOM 732 C C . GLY A 1 91 ? 3.782 10.379 -19.395 1.00 68.44 91 GLY A C 1
ATOM 733 O O . GLY A 1 91 ? 2.974 10.723 -20.253 1.00 68.44 91 GLY A O 1
ATOM 734 N N . GLN A 1 92 ? 4.633 9.368 -19.582 1.00 70.81 92 GLN A N 1
ATOM 735 C CA . GLN A 1 92 ? 4.677 8.553 -20.785 1.00 70.81 92 GLN A CA 1
ATOM 736 C C . GLN A 1 92 ? 3.709 7.375 -20.667 1.00 70.81 92 GLN A C 1
ATOM 738 O O . GLN A 1 92 ? 3.430 6.877 -19.577 1.00 70.81 92 GLN A O 1
ATOM 743 N N . MET A 1 93 ? 3.263 6.856 -21.813 1.00 67.19 93 MET A N 1
ATOM 744 C CA . MET A 1 93 ? 2.440 5.637 -21.884 1.00 67.19 93 MET A CA 1
ATOM 745 C C . MET A 1 93 ? 3.130 4.385 -21.306 1.00 67.19 93 MET A C 1
ATOM 747 O O . MET A 1 93 ? 2.484 3.359 -21.119 1.00 67.19 93 MET A O 1
ATOM 751 N N . ASN A 1 94 ? 4.431 4.465 -21.012 1.00 76.31 94 ASN A N 1
ATOM 752 C CA . ASN A 1 94 ? 5.261 3.339 -20.599 1.00 76.31 94 ASN A CA 1
ATOM 753 C C . ASN A 1 94 ? 5.490 3.234 -19.084 1.00 76.31 94 ASN A C 1
ATOM 755 O O . ASN A 1 94 ? 6.249 2.355 -18.674 1.00 76.31 94 ASN A O 1
ATOM 759 N N . ASP A 1 95 ? 4.867 4.078 -18.253 1.00 88.50 95 ASP A N 1
ATOM 760 C CA . ASP A 1 95 ? 4.942 3.908 -16.798 1.00 88.50 95 ASP A CA 1
ATOM 761 C C . ASP A 1 95 ? 4.336 2.551 -16.409 1.00 88.50 95 ASP A C 1
ATOM 763 O O . ASP A 1 95 ? 3.142 2.300 -16.586 1.00 88.50 95 ASP A O 1
ATOM 767 N N . ARG A 1 96 ? 5.172 1.647 -15.888 1.00 93.38 96 ARG A N 1
ATOM 768 C CA . ARG A 1 96 ? 4.732 0.337 -15.399 1.00 93.38 96 ARG A CA 1
ATOM 769 C C . ARG A 1 96 ? 4.840 0.293 -13.887 1.00 93.38 96 ARG A C 1
ATOM 771 O O . ARG A 1 96 ? 5.936 0.399 -13.345 1.00 93.38 96 ARG A O 1
ATOM 778 N N . LEU A 1 97 ? 3.719 0.090 -13.208 1.00 95.12 97 LEU A N 1
ATOM 779 C CA . LEU A 1 97 ? 3.716 -0.237 -11.793 1.00 95.12 97 LEU A CA 1
ATOM 780 C C . LEU A 1 97 ? 4.337 -1.615 -11.588 1.00 95.12 97 LEU A C 1
ATOM 782 O O . LEU A 1 97 ? 3.970 -2.571 -12.272 1.00 95.12 97 LEU A O 1
ATOM 786 N N . VAL A 1 98 ? 5.252 -1.705 -10.632 1.00 96.88 98 VAL A N 1
ATOM 787 C CA . VAL A 1 98 ? 5.852 -2.949 -10.160 1.00 96.88 98 VAL A CA 1
ATOM 788 C C . VAL A 1 98 ? 5.462 -3.134 -8.701 1.00 96.88 98 VAL A C 1
ATOM 790 O O . VAL A 1 98 ? 5.706 -2.248 -7.886 1.00 96.88 98 VAL A O 1
ATOM 793 N N . ILE A 1 99 ? 4.873 -4.285 -8.384 1.00 97.88 99 ILE A N 1
ATOM 794 C CA . ILE A 1 99 ? 4.538 -4.717 -7.026 1.00 97.88 99 ILE A CA 1
ATOM 795 C C . ILE A 1 99 ? 5.235 -6.053 -6.792 1.00 97.88 99 ILE A C 1
ATOM 797 O O . ILE A 1 99 ? 5.020 -7.002 -7.541 1.00 97.88 99 ILE A O 1
ATOM 801 N N . LEU A 1 100 ? 6.058 -6.130 -5.757 1.00 98.06 100 LEU A N 1
ATOM 802 C CA . LEU A 1 100 ? 6.753 -7.335 -5.323 1.00 98.06 100 LEU A CA 1
ATOM 803 C C . LEU A 1 100 ? 6.281 -7.686 -3.912 1.00 98.06 100 LEU A C 1
ATOM 805 O O . LEU A 1 100 ? 6.346 -6.849 -3.015 1.00 98.06 100 LEU A O 1
ATOM 809 N N . ASN A 1 101 ? 5.854 -8.928 -3.711 1.00 98.00 101 ASN A N 1
ATOM 810 C CA . ASN A 1 101 ? 5.706 -9.518 -2.387 1.00 98.00 101 ASN A CA 1
ATOM 811 C C . ASN A 1 101 ? 6.979 -10.336 -2.092 1.00 98.00 101 ASN A C 1
ATOM 813 O O . ASN A 1 101 ? 7.172 -11.384 -2.711 1.00 98.00 101 ASN A O 1
ATOM 817 N N . PRO A 1 102 ? 7.865 -9.889 -1.183 1.00 96.56 102 PRO A N 1
ATOM 818 C CA . PRO A 1 102 ? 9.107 -10.594 -0.879 1.00 96.56 102 PRO A CA 1
ATOM 819 C C . PRO A 1 102 ? 8.892 -11.970 -0.238 1.00 96.56 102 PRO A C 1
ATOM 821 O O . PRO A 1 102 ? 9.714 -12.856 -0.449 1.00 96.56 102 PRO A O 1
ATOM 824 N N . ALA A 1 103 ? 7.800 -12.164 0.511 1.00 95.56 103 ALA A N 1
ATOM 825 C CA . ALA A 1 103 ? 7.521 -13.417 1.214 1.00 95.56 103 ALA A CA 1
ATOM 826 C C . ALA A 1 103 ? 7.153 -14.549 0.247 1.00 95.56 103 ALA A C 1
ATOM 828 O O . ALA A 1 103 ? 7.587 -15.683 0.419 1.00 95.56 103 ALA A O 1
ATOM 829 N N . THR A 1 104 ? 6.382 -14.233 -0.795 1.00 96.31 104 THR A N 1
ATOM 830 C CA . THR A 1 104 ? 5.972 -15.204 -1.825 1.00 96.31 104 THR A CA 1
ATOM 831 C C . THR A 1 104 ? 6.819 -15.133 -3.092 1.00 96.31 104 THR A C 1
ATOM 833 O O . THR A 1 104 ? 6.595 -15.905 -4.017 1.00 96.31 104 THR A O 1
ATOM 836 N N . GLN A 1 105 ? 7.746 -14.173 -3.170 1.00 96.62 105 GLN A N 1
ATOM 837 C CA . GLN A 1 105 ? 8.507 -13.822 -4.375 1.00 96.62 105 GLN A CA 1
ATOM 838 C C . GLN A 1 105 ? 7.632 -13.476 -5.597 1.00 96.62 105 GLN A C 1
ATOM 840 O O . 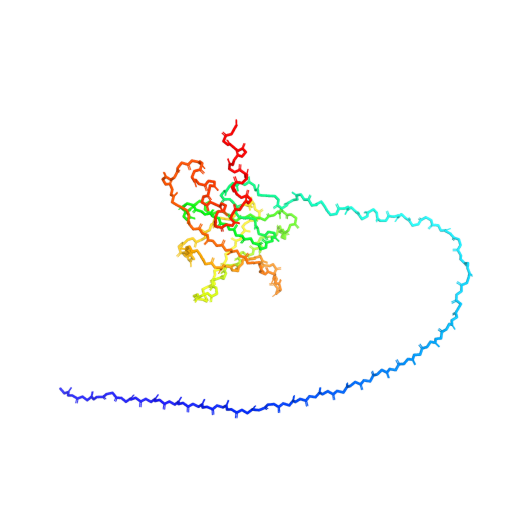GLN A 1 105 ? 8.113 -13.443 -6.730 1.00 96.62 105 GLN A O 1
ATOM 845 N N . THR A 1 106 ? 6.347 -13.177 -5.385 1.00 97.50 106 THR A N 1
ATOM 846 C CA . THR A 1 106 ? 5.419 -12.837 -6.469 1.00 97.50 106 THR A CA 1
ATOM 847 C C . THR A 1 106 ? 5.690 -11.422 -6.958 1.00 97.50 106 THR A C 1
ATOM 849 O O . THR A 1 106 ? 5.792 -10.490 -6.158 1.00 97.50 106 THR A O 1
ATOM 852 N N . VAL A 1 107 ? 5.750 -11.244 -8.279 1.00 97.75 107 VAL A N 1
ATOM 853 C CA . VAL A 1 107 ? 5.926 -9.938 -8.919 1.00 97.75 107 VAL A CA 1
ATOM 854 C C . VAL A 1 107 ? 4.778 -9.678 -9.881 1.00 97.75 107 VAL A C 1
ATOM 856 O O . VAL A 1 107 ? 4.517 -10.464 -10.788 1.00 97.75 107 VAL A O 1
ATOM 859 N N . VAL A 1 108 ? 4.129 -8.530 -9.723 1.00 97.62 108 VAL A N 1
ATOM 860 C CA . VAL A 1 108 ? 3.127 -8.018 -10.653 1.00 97.62 108 VAL A CA 1
ATOM 861 C C . VAL A 1 108 ? 3.672 -6.770 -11.326 1.00 97.62 108 VAL A C 1
ATOM 863 O O . VAL A 1 108 ? 4.117 -5.834 -10.667 1.00 97.62 108 VAL A O 1
ATOM 866 N N . ILE A 1 109 ? 3.622 -6.764 -12.658 1.00 96.31 109 ILE A N 1
ATOM 867 C CA . ILE A 1 109 ? 3.984 -5.613 -13.483 1.00 96.31 109 ILE A CA 1
ATOM 868 C C . ILE A 1 109 ? 2.768 -5.240 -14.324 1.00 96.31 109 ILE A C 1
ATOM 870 O O . ILE A 1 109 ? 2.297 -6.056 -15.119 1.00 96.31 109 ILE A O 1
ATOM 874 N N . LYS A 1 110 ? 2.251 -4.021 -14.161 1.00 95.44 110 LYS A N 1
ATOM 875 C CA . LYS A 1 110 ? 1.067 -3.539 -14.888 1.00 95.44 110 LYS A CA 1
ATOM 876 C C . LYS A 1 110 ? 1.299 -2.140 -15.456 1.00 95.44 110 LYS A C 1
ATOM 878 O O . LYS A 1 110 ? 1.955 -1.333 -14.802 1.00 95.44 110 LYS A O 1
ATOM 883 N N . PRO A 1 111 ? 0.789 -1.835 -16.659 1.00 93.38 111 PRO A N 1
ATOM 884 C CA . PRO A 1 111 ? 0.812 -0.468 -17.165 1.00 93.38 111 PRO A CA 1
ATOM 885 C C . PRO A 1 111 ? -0.049 0.426 -16.267 1.00 93.38 111 PRO A C 1
ATOM 887 O O . PRO A 1 111 ? -1.155 0.039 -15.900 1.00 93.38 111 PRO A O 1
ATOM 890 N N . TRP A 1 112 ? 0.450 1.611 -15.921 1.00 92.81 112 TRP A N 1
ATOM 891 C CA . TRP A 1 112 ? -0.311 2.634 -15.210 1.00 92.81 112 TRP A CA 1
ATOM 892 C C . TRP A 1 112 ? -0.566 3.793 -16.169 1.00 92.81 112 TRP A C 1
ATOM 894 O O . TRP A 1 112 ? 0.336 4.579 -16.470 1.00 92.81 112 TRP A O 1
ATOM 904 N N . ALA A 1 113 ? -1.802 3.890 -16.662 1.00 89.62 113 ALA A N 1
ATOM 905 C CA . ALA A 1 113 ? -2.158 4.838 -17.709 1.00 89.62 113 ALA A CA 1
ATOM 906 C C . ALA A 1 113 ? -1.872 6.286 -17.282 1.00 89.62 113 ALA A C 1
ATOM 908 O O . ALA A 1 113 ? -2.163 6.685 -16.152 1.00 89.62 113 ALA A O 1
ATOM 909 N N . ALA A 1 114 ? -1.307 7.093 -18.185 1.00 86.31 114 ALA A N 1
ATOM 910 C CA . ALA A 1 114 ? -0.929 8.482 -17.899 1.00 86.31 114 ALA A CA 1
ATOM 911 C C . ALA A 1 114 ? -2.130 9.377 -17.524 1.00 86.31 114 ALA A C 1
ATOM 913 O O . ALA A 1 114 ? -1.954 10.378 -16.830 1.00 86.31 114 ALA A O 1
ATOM 914 N N . SER A 1 115 ? -3.340 9.004 -17.953 1.00 87.38 115 SER A N 1
ATOM 915 C CA . SER A 1 115 ? -4.601 9.672 -17.614 1.00 87.38 115 SER A CA 1
ATOM 916 C C . SER A 1 115 ? -5.108 9.369 -16.198 1.00 87.38 115 SER A C 1
ATOM 918 O O . SER A 1 115 ? -5.925 10.119 -15.675 1.00 87.38 115 SER A O 1
ATOM 920 N N . GLU A 1 116 ? -4.646 8.293 -15.559 1.00 89.31 116 GLU A N 1
ATOM 921 C CA . GLU A 1 116 ? -5.179 7.834 -14.274 1.00 89.31 116 GLU A CA 1
ATOM 922 C C . GLU A 1 116 ? -4.331 8.319 -13.107 1.00 89.31 116 GLU A C 1
ATOM 924 O O . GLU A 1 116 ? -3.192 7.895 -12.961 1.00 89.31 116 GLU A O 1
ATOM 929 N N . HIS A 1 117 ? -4.870 9.135 -12.207 1.00 88.31 117 HIS A N 1
ATOM 930 C CA . HIS A 1 117 ? -4.104 9.623 -11.051 1.00 88.31 117 HIS A CA 1
ATOM 931 C C . HIS A 1 117 ? -3.824 8.550 -9.990 1.00 88.31 117 HIS A C 1
ATOM 933 O O . HIS A 1 117 ? -2.819 8.633 -9.289 1.00 88.31 117 HIS A O 1
ATOM 939 N N . THR A 1 118 ? -4.687 7.541 -9.886 1.00 94.31 118 THR A N 1
ATOM 940 C CA . THR A 1 118 ? -4.585 6.445 -8.915 1.00 94.31 118 THR A CA 1
ATOM 941 C C . THR A 1 118 ? -4.589 5.100 -9.624 1.00 94.31 118 THR A C 1
ATOM 943 O O . THR A 1 118 ? -5.266 4.972 -10.637 1.00 94.31 118 THR A O 1
ATOM 946 N N . PHE A 1 119 ? -3.933 4.096 -9.053 1.00 94.88 119 PHE A N 1
ATOM 947 C CA . PHE A 1 119 ? -3.965 2.715 -9.529 1.00 94.88 119 PHE A CA 1
ATOM 948 C C . PHE A 1 119 ? -4.714 1.837 -8.527 1.00 94.88 119 PHE A C 1
ATOM 950 O O . PHE A 1 119 ? -4.382 1.843 -7.343 1.00 94.88 119 PHE A O 1
ATOM 957 N N . ALA A 1 120 ? -5.720 1.086 -8.972 1.00 96.31 120 ALA A N 1
ATOM 958 C CA . ALA A 1 120 ? -6.406 0.127 -8.107 1.00 96.31 120 ALA A CA 1
ATOM 959 C C . ALA A 1 120 ? -5.501 -1.081 -7.834 1.00 96.31 120 ALA A C 1
ATOM 961 O O . ALA A 1 120 ? -4.877 -1.602 -8.758 1.00 96.31 120 ALA A O 1
ATOM 962 N N . TRP A 1 121 ? -5.420 -1.538 -6.584 1.00 96.94 121 TRP A N 1
ATOM 963 C CA . TRP A 1 121 ? -4.586 -2.691 -6.258 1.00 96.94 121 TRP A CA 1
ATOM 964 C C . TRP A 1 121 ? -4.998 -3.933 -7.081 1.00 96.94 121 TRP A C 1
ATOM 966 O O . TRP A 1 121 ? -6.187 -4.255 -7.147 1.00 96.94 121 TRP A O 1
ATOM 976 N N . PRO A 1 122 ? -4.062 -4.666 -7.718 1.00 96.62 122 PRO A N 1
ATOM 977 C CA . PRO A 1 122 ? -4.398 -5.758 -8.630 1.00 96.62 122 PRO A CA 1
ATOM 978 C C . PRO A 1 122 ? -4.674 -7.062 -7.863 1.00 96.62 122 PRO A C 1
ATOM 980 O O . PRO A 1 122 ? -3.926 -8.031 -7.990 1.00 96.62 122 PRO A O 1
ATOM 983 N N . PHE A 1 123 ? -5.746 -7.092 -7.066 1.00 94.12 123 PHE A N 1
ATOM 984 C CA . PHE A 1 123 ? -6.062 -8.168 -6.113 1.00 94.12 123 PHE A CA 1
ATOM 985 C C . PHE A 1 123 ? -6.075 -9.578 -6.728 1.00 94.12 123 PHE A C 1
ATOM 987 O O . PHE A 1 123 ? -5.590 -10.520 -6.111 1.00 94.12 123 PHE A O 1
ATOM 994 N N . SER A 1 124 ? -6.554 -9.726 -7.967 1.00 94.25 124 SER A N 1
ATOM 995 C CA . SER A 1 124 ? -6.588 -11.021 -8.662 1.00 94.25 124 SER A CA 1
ATOM 996 C C . SER A 1 124 ? -5.201 -11.593 -8.980 1.00 94.25 124 SER A C 1
ATOM 998 O O . SER A 1 124 ? -5.060 -12.802 -9.137 1.00 94.25 124 SER A O 1
ATOM 1000 N N . ASN A 1 125 ? -4.173 -10.745 -9.088 1.00 95.81 125 ASN A N 1
ATOM 1001 C CA . ASN A 1 125 ? -2.793 -11.159 -9.354 1.00 95.81 125 ASN A CA 1
ATOM 1002 C C . ASN A 1 125 ? -1.882 -11.032 -8.124 1.00 95.81 125 ASN A C 1
ATOM 1004 O O . ASN A 1 125 ? -0.854 -11.698 -8.060 1.00 95.81 125 ASN A O 1
ATOM 1008 N N . MET A 1 126 ? -2.238 -10.166 -7.177 1.00 96.69 126 MET A N 1
ATOM 1009 C CA . MET A 1 126 ? -1.516 -9.934 -5.931 1.00 96.69 126 MET A CA 1
ATOM 1010 C C . MET A 1 126 ? -2.526 -9.838 -4.781 1.00 96.69 126 MET A C 1
ATOM 1012 O O . MET A 1 126 ? -2.903 -8.726 -4.398 1.00 96.69 126 MET A O 1
ATOM 1016 N N . PRO A 1 127 ? -3.003 -10.970 -4.238 1.00 95.56 127 PRO A N 1
ATOM 1017 C CA . PRO A 1 127 ? -3.899 -10.955 -3.090 1.00 95.56 127 PRO A CA 1
ATOM 1018 C C . PRO A 1 127 ? -3.254 -10.228 -1.911 1.00 95.56 127 PRO A C 1
ATOM 1020 O O . PRO A 1 127 ? -2.065 -10.405 -1.636 1.00 95.56 127 PRO A O 1
ATOM 1023 N N . LEU A 1 128 ? -4.040 -9.405 -1.219 1.00 95.38 128 LEU A N 1
ATOM 1024 C CA . LEU A 1 128 ? -3.563 -8.721 -0.025 1.00 95.38 128 LEU A CA 1
ATOM 1025 C C . LEU A 1 128 ? -3.454 -9.691 1.147 1.00 95.38 128 LEU A C 1
ATOM 1027 O O . LEU A 1 128 ? -4.324 -10.526 1.378 1.00 95.38 128 LEU A O 1
ATOM 1031 N N . GLN A 1 129 ? -2.380 -9.528 1.905 1.00 95.69 129 GLN A N 1
ATOM 1032 C CA . GLN A 1 129 ? -2.103 -10.260 3.133 1.00 95.69 129 GLN A CA 1
ATOM 1033 C C . GLN A 1 129 ? -1.843 -9.230 4.230 1.00 95.69 129 GLN A C 1
ATOM 1035 O O . GLN A 1 129 ? -0.991 -8.353 4.071 1.00 95.69 129 GLN A O 1
ATOM 1040 N N . SER A 1 130 ? -2.621 -9.294 5.311 1.00 96.75 130 SER A N 1
ATOM 1041 C CA . SER A 1 130 ? -2.464 -8.393 6.457 1.00 96.75 130 SER A CA 1
ATOM 1042 C C . SER A 1 130 ? -1.112 -8.619 7.144 1.00 96.75 130 SER A C 1
ATOM 1044 O O . SER A 1 130 ? -0.656 -9.754 7.262 1.00 96.75 130 SER A O 1
ATOM 1046 N N . GLY A 1 131 ? -0.459 -7.541 7.577 1.00 96.56 131 GLY A N 1
ATOM 1047 C CA . GLY A 1 131 ? 0.865 -7.567 8.204 1.00 96.56 131 GLY A CA 1
ATOM 1048 C C . GLY A 1 131 ? 2.023 -7.821 7.240 1.00 96.56 131 GLY A C 1
ATOM 1049 O O . GLY A 1 131 ? 3.143 -8.041 7.687 1.00 96.56 131 GLY A O 1
ATOM 1050 N N . THR A 1 132 ? 1.778 -7.812 5.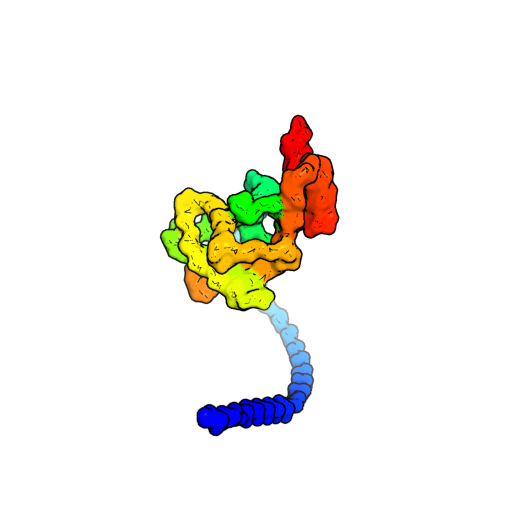927 1.00 97.12 132 THR A N 1
ATOM 1051 C CA . THR A 1 132 ? 2.806 -8.120 4.925 1.00 97.12 132 THR A CA 1
ATOM 1052 C C . THR A 1 132 ? 3.445 -6.851 4.370 1.00 97.12 132 THR A C 1
ATOM 1054 O O . THR A 1 132 ? 2.764 -5.860 4.091 1.00 97.12 132 THR A O 1
ATOM 1057 N N . HIS A 1 133 ? 4.762 -6.907 4.169 1.00 97.25 133 HIS A N 1
ATOM 1058 C CA . HIS A 1 133 ? 5.541 -5.866 3.506 1.00 97.25 133 HIS A CA 1
ATOM 1059 C C . HIS A 1 133 ? 5.570 -6.108 1.996 1.00 97.25 133 HIS A C 1
ATOM 1061 O O . HIS A 1 133 ? 5.970 -7.176 1.537 1.00 97.25 133 HIS A O 1
ATOM 1067 N N . TYR A 1 134 ? 5.198 -5.102 1.217 1.00 98.19 134 TYR A N 1
ATOM 1068 C CA . TYR A 1 134 ? 5.279 -5.098 -0.239 1.00 98.19 134 TYR A CA 1
ATOM 1069 C C . TYR A 1 134 ? 6.339 -4.105 -0.688 1.00 98.19 134 TYR A C 1
ATOM 1071 O O . TYR A 1 134 ? 6.568 -3.083 -0.048 1.00 98.19 134 TYR A O 1
ATOM 1079 N N . ARG A 1 135 ? 6.968 -4.382 -1.826 1.00 98.00 135 ARG A N 1
ATOM 1080 C CA . ARG A 1 135 ? 7.855 -3.443 -2.507 1.00 98.00 135 ARG A CA 1
ATOM 1081 C C . ARG A 1 135 ? 7.164 -2.908 -3.743 1.00 98.00 135 ARG A C 1
ATOM 1083 O O . ARG A 1 135 ? 6.805 -3.685 -4.624 1.00 98.00 135 ARG A O 1
ATOM 1090 N N . VAL A 1 136 ? 6.971 -1.596 -3.806 1.00 97.31 136 VAL A N 1
ATOM 1091 C CA . VAL A 1 136 ? 6.161 -0.953 -4.846 1.00 97.31 136 VAL A CA 1
ATOM 1092 C C . VAL A 1 136 ? 6.936 0.179 -5.503 1.00 97.31 136 VAL A C 1
ATOM 1094 O O . VAL A 1 136 ? 7.621 0.941 -4.830 1.00 97.31 136 VAL A O 1
ATOM 1097 N N . GLY A 1 137 ? 6.846 0.313 -6.823 1.00 94.81 137 GLY A N 1
ATOM 1098 C CA . GLY A 1 137 ? 7.477 1.423 -7.531 1.00 94.81 137 GLY A CA 1
ATOM 1099 C C . GLY A 1 137 ? 7.079 1.506 -8.996 1.00 94.81 137 GLY A C 1
ATOM 1100 O O . GLY A 1 137 ? 6.391 0.633 -9.523 1.00 94.81 137 GLY A O 1
ATOM 1101 N N . LEU A 1 138 ? 7.517 2.571 -9.663 1.00 92.81 138 LEU A N 1
ATOM 1102 C CA . LEU A 1 138 ? 7.293 2.773 -11.092 1.00 92.81 138 LEU A CA 1
ATOM 1103 C C . LEU A 1 138 ? 8.550 2.446 -11.885 1.00 92.81 138 LEU A C 1
ATOM 1105 O O . LEU A 1 138 ? 9.595 3.060 -11.696 1.00 92.81 138 LEU A O 1
ATOM 1109 N N . LYS A 1 139 ? 8.420 1.524 -12.833 1.00 91.00 139 LYS A N 1
ATOM 1110 C CA . LYS A 1 139 ? 9.432 1.221 -13.835 1.00 91.00 139 LYS A CA 1
ATOM 1111 C C . LYS A 1 139 ? 9.217 2.095 -15.068 1.00 91.00 139 LYS A C 1
ATOM 1113 O O . LYS A 1 139 ? 8.252 1.900 -15.803 1.00 91.00 139 LYS A O 1
ATOM 1118 N N . ASN A 1 140 ? 10.160 3.003 -15.312 1.00 84.69 140 ASN A N 1
ATOM 1119 C CA . ASN A 1 140 ? 10.217 3.896 -16.477 1.00 84.69 140 ASN A CA 1
ATOM 1120 C C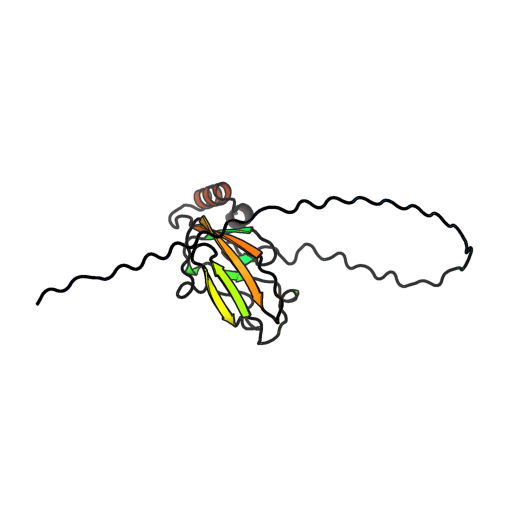 . ASN A 1 140 ? 11.551 3.767 -17.251 1.00 84.69 140 ASN A C 1
ATOM 1122 O O . ASN A 1 140 ? 12.032 4.717 -17.861 1.00 84.69 140 ASN A O 1
ATOM 1126 N N . GLY A 1 141 ? 12.172 2.583 -17.218 1.00 79.38 141 GLY A N 1
ATOM 1127 C CA . GLY A 1 141 ? 13.468 2.324 -17.847 1.00 79.38 141 GLY A CA 1
ATOM 1128 C C . GLY A 1 141 ? 14.158 1.082 -17.280 1.00 79.38 141 GLY A C 1
ATOM 1129 O O . GLY A 1 141 ? 13.496 0.151 -16.810 1.00 79.38 141 GLY A O 1
ATOM 1130 N N . ARG A 1 142 ? 15.500 1.060 -17.330 1.00 77.00 142 ARG A N 1
ATOM 1131 C CA . ARG A 1 142 ? 16.319 -0.036 -16.766 1.00 77.00 142 ARG A CA 1
ATOM 1132 C C . ARG A 1 142 ? 16.449 0.034 -15.246 1.00 77.00 142 ARG A C 1
ATOM 1134 O O . ARG A 1 142 ? 16.491 -1.008 -14.604 1.00 77.00 142 ARG A O 1
ATOM 1141 N N . HIS A 1 143 ? 16.478 1.240 -14.684 1.00 79.62 143 HIS A N 1
ATOM 1142 C CA . HIS A 1 143 ? 16.589 1.467 -13.247 1.00 79.62 143 HIS A CA 1
ATOM 1143 C C . HIS A 1 143 ? 15.293 2.067 -12.719 1.00 79.62 143 HIS A C 1
ATOM 1145 O O . HIS A 1 143 ? 14.735 2.971 -13.333 1.00 79.62 143 HIS A O 1
ATOM 1151 N N . TYR A 1 144 ? 14.823 1.551 -11.589 1.00 87.06 144 TYR A N 1
ATOM 1152 C CA . TYR A 1 144 ? 13.687 2.099 -10.865 1.00 87.06 144 TYR A CA 1
ATOM 1153 C C . TYR A 1 144 ? 13.839 1.832 -9.372 1.00 87.06 144 TYR A C 1
ATOM 1155 O O . TYR A 1 144 ? 14.420 0.825 -8.967 1.00 87.06 144 TYR A O 1
ATOM 1163 N N . SER A 1 145 ? 13.328 2.752 -8.560 1.00 89.50 145 SER A N 1
ATOM 1164 C CA . SER A 1 145 ? 13.289 2.620 -7.108 1.00 89.50 145 SER A CA 1
ATOM 1165 C C . SER A 1 145 ? 12.012 1.911 -6.673 1.00 89.50 145 SER A C 1
ATOM 1167 O O . SER A 1 145 ? 10.929 2.207 -7.181 1.00 89.50 145 SER A O 1
ATOM 1169 N N . LEU A 1 146 ? 12.146 1.009 -5.706 1.00 94.56 146 LEU A N 1
ATOM 1170 C CA . LEU A 1 146 ? 11.028 0.422 -4.978 1.00 94.56 146 LEU A CA 1
ATOM 1171 C C . LEU A 1 146 ? 10.996 1.029 -3.574 1.00 94.56 146 LEU A C 1
ATOM 1173 O O . LEU A 1 146 ? 12.040 1.133 -2.933 1.00 94.56 146 LEU A O 1
ATOM 1177 N N . ILE A 1 147 ? 9.811 1.410 -3.115 1.00 95.62 147 ILE A N 1
ATOM 1178 C CA . ILE A 1 147 ? 9.544 1.769 -1.721 1.00 95.62 147 ILE A CA 1
ATOM 1179 C C . ILE A 1 147 ? 8.915 0.583 -0.992 1.00 95.62 147 ILE A C 1
ATOM 1181 O O . ILE A 1 147 ? 8.374 -0.323 -1.630 1.00 95.62 147 ILE A O 1
ATOM 1185 N N . GLU A 1 148 ? 8.966 0.594 0.334 1.00 97.44 148 GLU A N 1
ATOM 1186 C CA . GLU A 1 148 ? 8.354 -0.446 1.161 1.00 97.44 148 GLU A CA 1
ATOM 1187 C C . GLU A 1 148 ? 6.992 0.014 1.686 1.00 97.44 148 GLU A C 1
ATOM 1189 O O . GLU A 1 148 ? 6.857 1.093 2.254 1.00 97.44 148 GLU A O 1
ATOM 1194 N N . LEU A 1 149 ? 5.973 -0.813 1.485 1.00 97.19 149 LEU A N 1
ATOM 1195 C CA . LEU A 1 149 ? 4.593 -0.558 1.873 1.00 97.19 149 LEU A CA 1
ATOM 1196 C C . LEU A 1 149 ? 4.117 -1.709 2.758 1.00 97.19 149 LEU A C 1
ATOM 1198 O O . LEU A 1 149 ? 3.968 -2.835 2.284 1.00 97.19 149 LEU A O 1
ATOM 1202 N N . THR A 1 150 ? 3.878 -1.439 4.037 1.00 97.75 150 THR A N 1
ATOM 1203 C CA . THR A 1 150 ? 3.355 -2.442 4.978 1.00 97.75 150 THR A CA 1
ATOM 1204 C C . THR A 1 150 ? 1.843 -2.336 5.035 1.00 97.75 150 THR A C 1
ATOM 1206 O O . THR A 1 150 ? 1.326 -1.267 5.348 1.00 97.75 150 THR A O 1
ATOM 1209 N N . LEU A 1 151 ? 1.126 -3.419 4.733 1.00 97.62 151 LEU A N 1
ATOM 1210 C CA . LEU A 1 151 ? -0.333 -3.396 4.627 1.00 97.62 151 LEU A CA 1
ATOM 1211 C C . LEU A 1 151 ? -0.994 -4.148 5.779 1.00 97.62 151 LEU A C 1
ATOM 1213 O O . LEU A 1 151 ? -0.754 -5.340 5.953 1.00 97.62 151 LEU A O 1
ATOM 1217 N N . HIS A 1 152 ? -1.883 -3.486 6.519 1.00 98.06 152 HIS A N 1
ATOM 1218 C CA . HIS A 1 152 ? -2.678 -4.100 7.585 1.00 98.06 152 HIS A CA 1
ATOM 1219 C C . HIS A 1 152 ? -4.171 -4.030 7.289 1.00 98.06 152 HIS A C 1
ATOM 1221 O O . HIS A 1 152 ? -4.697 -2.990 6.905 1.00 98.06 152 HIS A O 1
ATOM 1227 N N . GLN A 1 153 ? -4.869 -5.135 7.510 1.00 97.62 153 GLN A N 1
ATOM 1228 C CA . GLN A 1 153 ? -6.321 -5.151 7.447 1.00 97.62 153 GLN A CA 1
ATOM 1229 C C . GLN A 1 153 ? -6.917 -4.727 8.791 1.00 97.62 153 GLN A C 1
ATOM 1231 O O . GLN A 1 153 ? -6.506 -5.234 9.835 1.00 97.62 153 GLN A O 1
ATOM 1236 N N . ILE A 1 154 ? -7.913 -3.844 8.757 1.00 97.50 154 ILE A N 1
ATOM 1237 C CA . ILE A 1 154 ? -8.778 -3.524 9.896 1.00 97.50 154 ILE A CA 1
ATOM 1238 C C . ILE A 1 154 ? -10.198 -4.059 9.650 1.00 97.50 154 ILE A C 1
ATOM 1240 O O . ILE A 1 154 ? -10.644 -4.100 8.501 1.00 97.50 154 ILE A O 1
ATOM 1244 N N . PRO A 1 155 ? -10.944 -4.466 10.692 1.00 96.62 155 PRO A N 1
ATOM 1245 C CA . PRO A 1 155 ? -12.312 -4.939 10.511 1.00 96.62 155 PRO A CA 1
ATOM 1246 C C . PRO A 1 155 ? -13.248 -3.824 10.017 1.00 96.62 155 PRO A C 1
ATOM 1248 O O . PRO A 1 155 ? -13.242 -2.710 10.538 1.00 96.62 155 PRO A O 1
ATOM 1251 N N . ALA A 1 156 ? -14.090 -4.136 9.029 1.00 93.81 156 ALA A N 1
ATOM 1252 C CA . ALA A 1 156 ? -14.988 -3.160 8.402 1.00 93.81 156 ALA A CA 1
ATOM 1253 C C . ALA A 1 156 ? -16.193 -2.752 9.275 1.00 93.81 156 ALA A C 1
ATOM 1255 O O . ALA A 1 156 ? -16.805 -1.721 9.026 1.00 93.81 156 ALA A O 1
ATOM 1256 N N . HIS A 1 157 ? -16.540 -3.553 10.288 1.00 95.81 157 HIS A N 1
ATOM 1257 C CA . HIS A 1 157 ? -17.700 -3.322 11.161 1.00 95.81 157 HIS A CA 1
ATOM 1258 C C . HIS A 1 157 ? -17.417 -2.369 12.332 1.00 95.81 157 HIS A C 1
ATOM 1260 O O . HIS A 1 157 ? -18.325 -2.065 13.099 1.00 95.81 157 HIS A O 1
ATOM 1266 N N . LEU A 1 158 ? -16.166 -1.930 12.494 1.00 96.12 158 LEU A N 1
ATOM 1267 C CA . LEU A 1 158 ? -15.783 -0.999 13.549 1.00 96.12 158 LEU A CA 1
ATOM 1268 C C . LEU A 1 158 ? -16.426 0.371 13.319 1.00 96.12 158 LEU A C 1
ATOM 1270 O O . LEU A 1 158 ? -16.477 0.865 12.189 1.00 96.12 158 LEU A O 1
ATOM 1274 N N . SER A 1 159 ? -16.842 1.028 14.396 1.00 95.94 159 SER A N 1
ATOM 1275 C CA . SER A 1 159 ? -17.205 2.446 14.373 1.00 95.94 159 SER A CA 1
ATOM 1276 C C . SER A 1 159 ? -16.004 3.322 13.987 1.00 95.94 159 SER A C 1
ATOM 1278 O O . SER A 1 159 ? -14.851 2.903 14.077 1.00 95.94 159 SER A O 1
ATOM 1280 N N . VAL A 1 160 ? -16.240 4.569 13.566 1.00 95.25 160 VAL A N 1
ATOM 1281 C CA . VAL A 1 160 ? -15.155 5.482 13.144 1.00 95.25 160 VAL A CA 1
ATOM 1282 C C . VAL A 1 160 ? -14.110 5.684 14.251 1.00 95.25 160 VAL A C 1
ATOM 1284 O O . VAL A 1 160 ? -12.911 5.677 13.980 1.00 95.25 160 VAL A O 1
ATOM 1287 N N . THR A 1 161 ? -14.539 5.812 15.508 1.00 96.44 161 THR A N 1
ATOM 1288 C CA . THR A 1 161 ? -13.642 5.957 16.666 1.00 96.44 161 THR A CA 1
ATOM 1289 C C . THR A 1 161 ? -12.783 4.713 16.887 1.00 96.44 161 THR A C 1
ATOM 1291 O O . THR A 1 161 ? -11.577 4.831 17.114 1.00 96.44 161 THR A O 1
ATOM 1294 N N . GLU A 1 162 ? -13.367 3.522 16.755 1.00 97.56 162 GLU A N 1
ATOM 1295 C CA . GLU A 1 162 ? -12.647 2.248 16.842 1.00 97.56 162 GLU A CA 1
ATOM 1296 C C . GLU A 1 162 ? -11.681 2.056 15.667 1.00 97.56 162 GLU A C 1
ATOM 1298 O O . GLU A 1 162 ? -10.554 1.606 15.869 1.00 97.56 162 GLU A O 1
ATOM 1303 N N . GLN A 1 163 ? -12.062 2.465 14.451 1.00 96.94 163 GLN A N 1
ATOM 1304 C CA . GLN A 1 163 ? -11.172 2.448 13.286 1.00 96.94 163 GLN A CA 1
ATOM 1305 C C . GLN A 1 163 ? -9.948 3.340 13.509 1.00 96.94 163 GLN A C 1
ATOM 1307 O O . GLN A 1 163 ? -8.825 2.911 13.253 1.00 96.94 163 GLN A O 1
ATOM 1312 N N . ILE A 1 164 ? -10.137 4.559 14.027 1.00 97.25 164 ILE A N 1
ATOM 1313 C CA . ILE A 1 164 ? -9.036 5.479 14.356 1.00 97.25 164 ILE A CA 1
ATOM 1314 C C . ILE A 1 164 ? -8.098 4.844 15.391 1.00 97.25 164 ILE A C 1
ATOM 1316 O O . ILE A 1 164 ? -6.875 4.909 15.232 1.00 97.25 164 ILE A O 1
ATOM 1320 N N . ALA A 1 165 ? -8.648 4.220 16.437 1.00 97.81 165 ALA A N 1
ATOM 1321 C CA . ALA A 1 165 ? -7.858 3.540 17.461 1.00 97.81 165 ALA A CA 1
ATOM 1322 C C . ALA A 1 165 ? -7.053 2.366 16.877 1.00 97.81 165 ALA A C 1
ATOM 1324 O O . ALA A 1 165 ? -5.840 2.294 17.089 1.00 97.81 165 ALA A O 1
ATOM 1325 N N . ALA A 1 166 ? -7.691 1.507 16.077 1.00 97.75 166 ALA A N 1
ATOM 1326 C CA . ALA A 1 166 ? -7.042 0.378 15.415 1.00 97.75 166 ALA A CA 1
ATOM 1327 C C . ALA A 1 166 ? -5.936 0.836 14.449 1.00 97.75 166 ALA A C 1
ATOM 1329 O O . ALA A 1 166 ? -4.818 0.324 14.494 1.00 97.75 166 ALA A O 1
ATOM 1330 N N . MET A 1 167 ? -6.203 1.854 13.621 1.00 97.75 167 MET A N 1
ATOM 1331 C CA . MET A 1 167 ? -5.207 2.432 12.714 1.00 97.75 167 MET A CA 1
ATOM 1332 C C . MET A 1 167 ? -3.981 2.949 13.475 1.00 97.75 167 MET A C 1
ATOM 1334 O O . MET A 1 167 ? -2.857 2.717 13.038 1.00 97.75 167 MET A O 1
ATOM 1338 N N . ARG A 1 168 ? -4.163 3.615 14.623 1.00 97.94 168 ARG A N 1
ATOM 1339 C CA . ARG A 1 168 ? -3.040 4.078 15.460 1.00 97.94 168 ARG A CA 1
ATOM 1340 C C . ARG A 1 168 ? -2.222 2.922 16.024 1.00 97.94 168 ARG A C 1
ATOM 1342 O O . ARG A 1 168 ? -0.998 2.972 15.956 1.00 97.94 168 ARG A O 1
ATOM 1349 N N . GLN A 1 169 ? -2.883 1.889 16.543 1.00 98.00 169 GLN A N 1
ATOM 1350 C CA . GLN A 1 169 ? -2.212 0.704 17.088 1.00 98.00 169 GLN A CA 1
ATOM 1351 C C . GLN A 1 169 ? -1.373 -0.029 16.034 1.00 98.00 169 GLN A C 1
ATOM 1353 O O . GLN A 1 169 ? -0.288 -0.512 16.339 1.00 98.00 169 GLN A O 1
ATOM 1358 N N . LEU A 1 170 ? -1.847 -0.060 14.788 1.00 97.75 170 LEU A N 1
ATOM 1359 C CA . LEU A 1 170 ? -1.165 -0.690 13.654 1.00 97.75 170 LEU A CA 1
ATOM 1360 C C . LEU A 1 170 ? -0.132 0.224 12.970 1.00 97.75 170 LEU A C 1
ATOM 1362 O O . LEU A 1 170 ? 0.467 -0.168 11.975 1.00 97.75 170 LEU A O 1
ATOM 1366 N N . GLY A 1 171 ? 0.082 1.448 13.465 1.00 96.62 171 GLY A N 1
ATOM 1367 C CA . GLY A 1 171 ? 1.056 2.390 12.900 1.00 96.62 171 GLY A CA 1
ATOM 1368 C C . GLY A 1 171 ? 0.572 3.181 11.677 1.00 96.62 171 GLY A C 1
ATOM 1369 O O . GLY A 1 171 ? 1.335 3.954 11.102 1.00 96.62 171 GLY A O 1
ATOM 1370 N N . CYS A 1 172 ? -0.705 3.077 11.310 1.00 96.31 172 CYS A N 1
ATOM 1371 C CA . CYS A 1 172 ? -1.364 3.830 10.236 1.00 96.31 172 CYS A CA 1
ATOM 1372 C C . CYS A 1 172 ? -1.779 5.249 10.687 1.00 96.31 172 CYS A C 1
ATOM 1374 O O . CYS A 1 172 ? -2.875 5.734 10.388 1.00 96.31 172 CYS A O 1
ATOM 1376 N N . SER A 1 173 ? -0.918 5.941 11.442 1.00 94.69 173 SER A N 1
ATOM 1377 C CA . SER A 1 173 ? -1.253 7.195 12.137 1.00 94.69 173 SER A CA 1
ATOM 1378 C C . SER A 1 173 ? -1.668 8.330 11.199 1.00 94.69 173 SER A C 1
ATOM 1380 O O . SER A 1 173 ? -2.526 9.138 11.553 1.00 94.69 173 SER A O 1
ATOM 1382 N N . GLN A 1 174 ? -1.101 8.396 9.989 1.00 92.56 174 GLN A N 1
ATOM 1383 C CA . GLN A 1 174 ? -1.492 9.409 9.002 1.00 92.56 174 GLN A CA 1
ATOM 1384 C C . GLN A 1 174 ? -2.946 9.222 8.541 1.00 92.56 174 GLN A C 1
ATOM 1386 O O . GLN A 1 174 ? -3.695 10.198 8.478 1.00 92.56 174 GLN A O 1
ATOM 1391 N N . GLN A 1 175 ? -3.372 7.977 8.297 1.00 94.56 175 GLN A N 1
ATOM 1392 C CA . GLN A 1 175 ? -4.763 7.664 7.958 1.00 94.56 175 GLN A CA 1
ATOM 1393 C C . GLN A 1 175 ? -5.697 7.929 9.136 1.00 94.56 175 GLN A C 1
ATOM 1395 O O . GLN A 1 175 ? -6.735 8.554 8.946 1.00 94.56 175 GLN A O 1
ATOM 1400 N N . ALA A 1 176 ? -5.295 7.550 10.353 1.00 95.88 176 ALA A N 1
ATOM 1401 C CA . ALA A 1 176 ? -6.073 7.812 11.563 1.00 95.88 176 ALA A CA 1
ATOM 1402 C C . ALA A 1 176 ? -6.339 9.315 11.761 1.00 95.88 176 ALA A C 1
ATOM 1404 O O . ALA A 1 176 ? -7.464 9.724 12.039 1.00 95.88 176 ALA A O 1
ATOM 1405 N N . ASN A 1 177 ? -5.314 10.151 11.570 1.00 94.50 177 ASN A N 1
ATOM 1406 C CA . ASN A 1 177 ? -5.433 11.604 11.698 1.00 94.50 177 ASN A CA 1
ATOM 1407 C C . ASN A 1 177 ? -6.322 12.216 10.610 1.00 94.50 177 ASN A C 1
ATOM 1409 O O . ASN A 1 177 ? -7.040 13.177 10.871 1.00 94.50 177 ASN A O 1
ATOM 1413 N N . MET A 1 178 ? -6.279 11.681 9.391 1.00 93.62 178 MET A N 1
ATOM 1414 C CA . MET A 1 178 ? -7.152 12.121 8.306 1.00 93.62 178 MET A CA 1
ATOM 1415 C C . MET A 1 178 ? -8.605 11.710 8.554 1.00 93.62 178 MET A C 1
ATOM 1417 O O . MET A 1 178 ? -9.498 12.537 8.404 1.00 93.62 178 MET A O 1
ATOM 1421 N N . LEU A 1 179 ? -8.841 10.474 9.003 1.00 93.94 179 LEU A N 1
ATOM 1422 C CA . LEU A 1 179 ? -10.175 9.987 9.342 1.00 93.94 179 LEU A CA 1
ATOM 1423 C C . LEU A 1 179 ? -10.784 10.788 10.502 1.00 93.94 179 LEU A C 1
ATOM 1425 O O . LEU A 1 179 ? -11.953 11.155 10.442 1.00 93.94 179 LEU A O 1
ATOM 1429 N N . GLN A 1 180 ? -9.976 11.152 11.504 1.00 94.69 180 GLN A N 1
ATOM 1430 C CA . GLN A 1 180 ? -10.408 12.026 12.597 1.00 94.69 180 GLN A CA 1
ATOM 1431 C C . GLN A 1 180 ? -10.859 13.411 12.104 1.00 94.69 180 GLN A C 1
ATOM 1433 O O . GLN A 1 180 ? -11.836 13.942 12.614 1.00 94.69 180 GLN A O 1
ATOM 1438 N N . LYS A 1 181 ? -10.178 13.994 11.108 1.00 91.88 181 LYS A N 1
ATOM 1439 C CA . LYS A 1 181 ? -10.549 15.304 10.541 1.00 91.88 181 LYS A CA 1
ATOM 1440 C C . LYS A 1 181 ? -11.829 15.273 9.704 1.00 91.88 181 LYS A C 1
ATOM 1442 O O . LYS A 1 181 ? -12.442 16.316 9.550 1.00 91.88 181 LYS A O 1
ATOM 1447 N N . LEU A 1 182 ? -12.192 14.119 9.141 1.00 86.88 182 LEU A N 1
ATOM 1448 C CA . LEU A 1 182 ? -13.397 13.950 8.316 1.00 86.88 182 LEU A CA 1
ATOM 1449 C C . LEU A 1 182 ? -14.659 13.663 9.142 1.00 86.88 182 LEU A C 1
ATOM 1451 O O . LEU A 1 182 ? -15.762 13.803 8.627 1.00 86.88 182 LEU A O 1
ATOM 1455 N N . GLY A 1 183 ? -14.502 13.207 10.389 1.00 72.38 183 GLY A N 1
ATOM 1456 C CA . GLY A 1 183 ? -15.606 12.918 11.311 1.00 72.38 183 GLY A CA 1
ATOM 1457 C C . GLY A 1 183 ? -16.106 14.127 12.113 1.00 72.38 183 GLY A C 1
ATOM 1458 O O . GLY A 1 183 ? -16.906 13.939 13.028 1.00 72.38 183 GLY A O 1
ATOM 1459 N N . HIS A 1 184 ? -15.615 15.327 11.798 1.00 52.44 184 HIS A N 1
ATOM 1460 C CA . HIS A 1 184 ? -16.040 16.620 12.338 1.00 52.44 184 HIS A CA 1
ATOM 1461 C C . HIS A 1 184 ? -16.586 17.485 11.203 1.00 52.44 184 HIS A C 1
ATOM 1463 O O . HIS A 1 184 ? -17.541 18.243 11.476 1.00 52.44 184 HIS A O 1
#

Secondary structure (DSSP, 8-state):
----------------------------------------------------TTTTS-SSTTEEESSS-EEEEESSGGG-EEE--GGGS--STT-EEEEEETTTTEEEEEE--TT-SEEE--TTTS---TTEEEEEEEESSS----EEEEEEE--TTS-HHHHHHHHHHTT-HHHHHHHHHH--

Foldseek 3Di:
DDDDDDDDDDDDDDDDDDDDDDDDDDDDDDDDDDDDDDDDDDDPPPPPVPPPPPQQADPALQEDEQPAAAEHEDADLQSHKYAYGLVQDPLDQQWWKWKAFPVVRQIDIGGDGSPDRIHRDPCVRPPDDAQGKMWIWIDPDPDTHTHIYGYHHDHPPDDLVVVLVVCVVRRVNSSSVRSVVVVD

Sequence (184 aa):
MKLLPVNWFIMVNFSLSLALGFTSAMAFESAKNVSVYSQNPSQPEKKKERRRRGDCDLLSVWTASLCDSNTFCYQAPEQLRLWLPKHKRSGQMNDRLVILNPATQTVVIKPWAASEHTFAWPFSNMPLQSGTHYRVGLKNGRHYSLIELTLHQIPAHLSVTEQIAAMRQLGCSQQANMLQKLGH